Protein AF-0000000083312916 (afdb_homodimer)

Foldseek 3Di:
DWAEEEEEDELDPCLVVLLVVCLVVCVVVVHAYEYEYEDEQPPDPDDPVVRVVSVVVRQVVRVVSQVVSCVSSVVSVHHYDYDYYYDDRQVRSQVVCVVVVGQEYEYEQDPPDPPPPVDRRGDPSNVSNVVPDPHHYHYDD/DWAEEEEEDELDPCLVVLLVVCLVVCVVVVHAYEYEYEDEQDPDPDDPVVRVVSVVVRVVVRVVSQVVSCVSSVVSVHHYDYDYYYDDRQVRSQVVCVVVVGQEYEYEQDPVDPPPPVDRRGDPSNVSNVVPDPHHYHYDD

Nearest PDB structures (foldseek):
  3hgm-assembly2_D  TM=8.436E-01  e=2.132E-12  Halomonas elongata
  4wny-assembly1_A-2  TM=8.620E-01  e=9.764E-10  Burkholderia pseudomallei 1710b
  1mjh-assembly1_B  TM=8.795E-01  e=2.230E-08  Methanocaldococcus jannaschii
  3fg9-assembly3_E  TM=8.000E-01  e=1.020E-08  Lactiplantibacillus plantarum
  2gm3-assembly1_A  TM=6.899E-01  e=3.446E-07  Arabidopsis thaliana

Radius of gyration: 21.15 Å; Cα contacts (8 Å, |Δi|>4): 536; chains: 2; bounding box: 39×70×60 Å

Secondary structure (DSSP, 8-state):
--SEEEEE--SSTHHHHHHHHHHHHHHHHT-EEEEEEEE------S-HHHHHHHHHHHHHHHHHHHHHHHHHHHHTT--EEEEEEES-HHHHHHHHHHHTT-SEEEEES--------TT-SS-HHHHHHHHT--S-EEEE-/--SEEEEE--SSTHHHHHHHHHHHHHHHHT-EEEEEEEE------S-HHHHHHHHHHHHHHHHHHHHHHHHHHHHTT--EEEEEEES-HHHHHHHHHHHTT-SEEEEES----S---TT-SS-HHHHHHHHT--S-EEEE-

Sequence (282 aa):
MFKTILMAVDGSPAVERLLVYTEHMARRSDAQVVVVHAYEVPEVYDWTESYAQLEAHFEQVANEVAADAVEALEKAGIHAVADVRRGPAAPAILEAARVHQADLIIMGSRALARSNVAEALLGSVSAAVLRNTYCPTLIVPMFKTILMAVDGSPAVERLLVYTEHMARRSDAQVVVVHAYEVPEVYDWTESYAQLEAHFEQVANEVAADAVEALEKAGIHAVADVRRGPAAPAILEAARVHQADLIIMGSRALARSNVAEALLGSVSAAVLRNTYCPTLIVP

Organism: NCBI:txid1204385

Solvent-accessible surface area (backbone atoms only — not comparable to full-atom values): 14964 Å² total; per-residue (Å²): 124,44,58,26,35,31,37,54,47,82,75,49,80,64,44,61,60,50,47,56,54,48,50,56,55,26,66,77,30,73,18,38,35,37,31,33,29,49,41,74,71,80,87,70,83,76,61,68,73,58,43,55,55,48,45,51,50,53,51,50,54,47,49,49,46,30,48,54,52,30,49,56,37,41,76,71,72,35,56,54,43,69,48,76,38,83,40,61,51,39,66,42,52,53,49,48,36,60,76,64,56,32,56,29,36,38,32,49,19,46,65,85,59,76,68,73,60,87,68,64,38,52,23,72,48,45,51,51,40,46,37,70,48,72,49,30,32,35,35,36,97,124,46,59,24,34,32,38,53,46,83,74,49,79,63,45,61,58,49,47,56,55,49,49,57,56,26,66,76,32,72,18,38,34,38,30,32,29,51,41,76,72,79,86,71,83,76,60,66,75,56,43,55,56,46,46,53,50,53,50,50,53,48,50,48,47,28,47,54,54,32,49,56,38,41,75,73,72,34,56,54,43,70,48,76,38,83,40,63,51,39,66,44,53,54,48,49,36,59,75,64,57,34,56,30,36,38,33,50,19,46,64,86,59,78,66,74,59,86,67,64,38,50,21,73,47,46,49,50,39,47,39,70,47,72,51,30,31,36,35,36,98

Structure (mmCIF, N/CA/C/O backbone):
data_AF-0000000083312916-model_v1
#
loop_
_entity.id
_entity.type
_entity.pdbx_description
1 polymer 'Universal stress protein'
#
loop_
_atom_site.group_PDB
_atom_site.id
_atom_site.type_symbol
_atom_site.label_atom_id
_atom_site.label_alt_id
_atom_site.label_comp_id
_atom_site.label_asym_id
_atom_site.label_entity_id
_atom_site.label_seq_id
_atom_site.pdbx_PDB_ins_code
_atom_site.Cartn_x
_atom_site.Cartn_y
_atom_site.Cartn_z
_atom_site.occupancy
_atom_site.B_iso_or_equiv
_atom_site.auth_seq_id
_atom_site.auth_comp_id
_atom_site.auth_asym_id
_atom_site.auth_atom_id
_atom_site.pdbx_PDB_model_num
ATOM 1 N N . MET A 1 1 ? 14.743 1.332 -8.655 1 84.29 1 MET A N 1
ATOM 2 C CA . MET A 1 1 ? 14.527 1.087 -7.231 1 84.29 1 MET A CA 1
ATOM 3 C C . MET A 1 1 ? 14.034 -0.336 -6.993 1 84.29 1 MET A C 1
ATOM 5 O O . MET A 1 1 ? 14.624 -1.078 -6.205 1 84.29 1 MET A O 1
ATOM 9 N N . PHE A 1 2 ? 13.036 -0.856 -7.659 1 94.03 2 PHE A N 1
ATOM 10 C CA . PHE A 1 2 ? 12.512 -2.202 -7.458 1 94.03 2 PHE A CA 1
ATOM 11 C C . PHE A 1 2 ? 13.093 -3.168 -8.483 1 94.03 2 PHE A C 1
ATOM 13 O O . PHE A 1 2 ? 13.192 -2.84 -9.667 1 94.03 2 PHE A O 1
ATOM 20 N N . LYS A 1 3 ? 13.545 -4.271 -8.048 1 97.23 3 LYS A N 1
ATOM 21 C CA . LYS A 1 3 ? 14.096 -5.29 -8.936 1 97.23 3 LYS A CA 1
ATOM 22 C C . LYS A 1 3 ? 13.064 -6.373 -9.237 1 97.23 3 LYS A C 1
ATOM 24 O O . LYS A 1 3 ? 12.946 -6.827 -10.377 1 97.23 3 LYS A O 1
ATOM 29 N N . THR A 1 4 ? 12.368 -6.756 -8.218 1 98.65 4 THR A N 1
ATOM 30 C CA . THR A 1 4 ? 11.346 -7.787 -8.355 1 98.65 4 THR A CA 1
ATOM 31 C C . THR A 1 4 ? 10.026 -7.324 -7.746 1 98.65 4 THR A C 1
ATOM 33 O O . THR A 1 4 ? 9.939 -7.097 -6.538 1 98.65 4 THR A O 1
ATOM 36 N N . ILE A 1 5 ? 8.997 -7.222 -8.531 1 98.72 5 ILE A N 1
ATOM 37 C CA . ILE A 1 5 ? 7.659 -6.825 -8.106 1 98.72 5 ILE A CA 1
ATOM 38 C C . ILE A 1 5 ? 6.73 -8.037 -8.125 1 98.72 5 ILE A C 1
ATOM 40 O O . ILE A 1 5 ? 6.652 -8.752 -9.127 1 98.72 5 ILE A O 1
ATOM 44 N N . LEU A 1 6 ? 6.118 -8.282 -7.035 1 98.89 6 LEU A N 1
ATOM 45 C CA . LEU A 1 6 ? 5.098 -9.323 -6.982 1 98.89 6 LEU A CA 1
ATOM 46 C C . LEU A 1 6 ? 3.703 -8.727 -7.135 1 98.89 6 LEU A C 1
ATOM 48 O O . LEU A 1 6 ? 3.299 -7.871 -6.344 1 98.89 6 LEU A O 1
ATOM 52 N N . MET A 1 7 ? 3.025 -9.13 -8.11 1 98.79 7 MET A N 1
ATOM 53 C CA . MET A 1 7 ? 1.639 -8.728 -8.328 1 98.79 7 MET A CA 1
ATOM 54 C C . MET A 1 7 ? 0.682 -9.868 -7.993 1 98.79 7 MET A C 1
ATOM 56 O O . MET A 1 7 ? 0.713 -10.919 -8.636 1 98.79 7 MET A O 1
ATOM 60 N N . ALA A 1 8 ? -0.142 -9.634 -7.005 1 98.39 8 ALA A N 1
ATOM 61 C CA . ALA A 1 8 ? -1.105 -10.653 -6.595 1 98.39 8 ALA A CA 1
ATOM 62 C C . ALA A 1 8 ? -2.444 -10.457 -7.3 1 98.39 8 ALA A C 1
ATOM 64 O O . ALA A 1 8 ? -3.061 -9.394 -7.191 1 98.39 8 ALA A O 1
ATOM 65 N N . VAL A 1 9 ? -2.911 -11.547 -7.95 1 97.26 9 VAL A N 1
ATOM 66 C CA . VAL A 1 9 ? -4.145 -11.426 -8.72 1 97.26 9 VAL A CA 1
ATOM 67 C C . VAL A 1 9 ? -5.144 -12.488 -8.265 1 97.26 9 VAL A C 1
ATOM 69 O O . VAL A 1 9 ? -4.755 -13.519 -7.712 1 97.26 9 VAL A O 1
ATOM 72 N N . ASP A 1 10 ? -6.41 -12.187 -8.529 1 92.49 10 ASP A N 1
ATOM 73 C CA . ASP A 1 10 ? -7.445 -13.119 -8.091 1 92.49 10 ASP A CA 1
ATOM 74 C C . ASP A 1 10 ? -8.441 -13.399 -9.213 1 92.49 10 ASP A C 1
ATOM 76 O O . ASP A 1 10 ? -9.502 -13.981 -8.977 1 92.49 10 ASP A O 1
ATOM 80 N N . GLY A 1 11 ? -8.216 -12.887 -10.378 1 88.9 11 GLY A N 1
ATOM 81 C CA . GLY A 1 11 ? -9.09 -13.132 -11.514 1 88.9 11 GLY A CA 1
ATOM 82 C C . GLY A 1 11 ? -10.261 -12.17 -11.584 1 88.9 11 GLY A C 1
ATOM 83 O O . GLY A 1 11 ? -11.082 -12.25 -12.5 1 88.9 11 GLY A O 1
ATOM 84 N N . SER A 1 12 ? -10.417 -11.288 -10.578 1 88.38 12 SER A N 1
ATOM 85 C CA . SER A 1 12 ? -11.475 -10.283 -10.588 1 88.38 12 SER A CA 1
ATOM 86 C C . SER A 1 12 ? -11.13 -9.128 -11.522 1 88.38 12 SER A C 1
ATOM 88 O O . SER A 1 12 ? -9.999 -9.026 -12.001 1 88.38 12 SER A O 1
ATOM 90 N N . PRO A 1 13 ? -12.034 -8.328 -11.765 1 86.62 13 PRO A N 1
ATOM 91 C CA . PRO A 1 13 ? -11.781 -7.169 -12.625 1 86.62 13 PRO A CA 1
ATOM 92 C C . PRO A 1 13 ? -10.762 -6.202 -12.026 1 86.62 13 PRO A C 1
ATOM 94 O O . PRO A 1 13 ? -10.221 -5.351 -12.738 1 86.62 13 PRO A O 1
ATOM 97 N N . ALA A 1 14 ? -10.472 -6.386 -10.787 1 86.15 14 ALA A N 1
ATOM 98 C CA . ALA A 1 14 ? -9.483 -5.531 -10.136 1 86.15 14 ALA A CA 1
ATOM 99 C C . ALA A 1 14 ? -8.1 -5.728 -10.751 1 86.15 14 ALA A C 1
ATOM 101 O O . ALA A 1 14 ? -7.218 -4.88 -10.594 1 86.15 14 ALA A O 1
ATOM 102 N N . VAL A 1 15 ? -7.899 -6.808 -11.442 1 93.3 15 VAL A N 1
ATOM 103 C CA . VAL A 1 15 ? -6.613 -7.14 -12.046 1 93.3 15 VAL A CA 1
ATOM 104 C C . VAL A 1 15 ? -6.223 -6.063 -13.056 1 93.3 15 VAL A C 1
ATOM 106 O O . VAL A 1 15 ? -5.047 -5.712 -13.174 1 93.3 15 VAL A O 1
ATOM 109 N N . GLU A 1 16 ? -7.207 -5.505 -13.737 1 94.16 16 GLU A N 1
ATOM 110 C CA . GLU A 1 16 ? -6.922 -4.459 -14.714 1 94.16 16 GLU A CA 1
ATOM 111 C C . GLU A 1 16 ? -6.286 -3.241 -14.049 1 94.16 16 GLU A C 1
ATOM 113 O O . GLU A 1 16 ? -5.356 -2.644 -14.595 1 94.16 16 GLU A O 1
ATOM 118 N N . ARG A 1 17 ? -6.76 -2.885 -12.927 1 94.23 17 ARG A N 1
ATOM 119 C CA . ARG A 1 17 ? -6.197 -1.757 -12.193 1 94.23 17 ARG A CA 1
ATOM 120 C C . ARG A 1 17 ? -4.791 -2.074 -11.696 1 94.23 17 ARG A C 1
ATOM 122 O O . ARG A 1 17 ? -3.906 -1.216 -11.732 1 94.23 17 ARG A O 1
ATOM 129 N N . LEU A 1 18 ? -4.638 -3.321 -11.248 1 97.44 18 LEU A N 1
ATOM 130 C CA . LEU A 1 18 ? -3.322 -3.739 -10.779 1 97.44 18 LEU A CA 1
ATOM 131 C C . LEU A 1 18 ? -2.294 -3.659 -11.902 1 97.44 18 LEU A C 1
ATOM 133 O O . LEU A 1 18 ? -1.151 -3.255 -11.676 1 97.44 18 LEU A O 1
ATOM 137 N N . LEU A 1 19 ? -2.736 -4.011 -13.114 1 97.78 19 LEU A N 1
ATOM 138 C CA . LEU A 1 19 ? -1.843 -3.994 -14.268 1 97.78 19 LEU A CA 1
ATOM 139 C C . LEU A 1 19 ? -1.34 -2.581 -14.544 1 97.78 19 LEU A C 1
ATOM 141 O O . LEU A 1 19 ? -0.161 -2.386 -14.847 1 97.78 19 LEU A O 1
ATOM 145 N N . VAL A 1 20 ? -2.201 -1.631 -14.421 1 96.05 20 VAL A N 1
ATOM 146 C CA . VAL A 1 20 ? -1.839 -0.242 -14.684 1 96.05 20 VAL A CA 1
ATOM 147 C C . VAL A 1 20 ? -0.713 0.185 -13.745 1 96.05 20 VAL A C 1
ATOM 149 O O . VAL A 1 20 ? 0.316 0.698 -14.192 1 96.05 20 VAL A O 1
ATOM 152 N N . TYR A 1 21 ? -0.839 -0.088 -12.483 1 95.67 21 TYR A N 1
ATOM 153 C CA . TYR A 1 21 ? 0.157 0.32 -11.498 1 95.67 21 TYR A CA 1
ATOM 154 C C . TYR A 1 21 ? 1.429 -0.508 -11.633 1 95.67 21 TYR A C 1
ATOM 156 O O . TYR A 1 21 ? 2.537 0.024 -11.535 1 95.67 21 TYR A O 1
ATOM 164 N N . THR A 1 22 ? 1.257 -1.802 -11.837 1 97.76 22 THR A N 1
ATOM 165 C CA . THR A 1 22 ? 2.409 -2.686 -11.978 1 97.76 22 THR A CA 1
ATOM 166 C C . THR A 1 22 ? 3.249 -2.289 -13.189 1 97.76 22 THR A C 1
ATOM 168 O O . THR A 1 22 ? 4.476 -2.216 -13.102 1 97.76 22 THR A O 1
ATOM 171 N N . GLU A 1 23 ? 2.562 -2.009 -14.285 1 96.68 23 GLU A N 1
ATOM 172 C CA . GLU A 1 23 ? 3.272 -1.587 -15.489 1 96.68 23 GLU A CA 1
ATOM 173 C C . GLU A 1 23 ? 4.074 -0.313 -15.238 1 96.68 23 GLU A C 1
ATOM 175 O O . GLU A 1 23 ? 5.244 -0.225 -15.618 1 96.68 23 GLU A O 1
ATOM 180 N N . HIS A 1 24 ? 3.458 0.586 -14.677 1 93.69 24 HIS A N 1
ATOM 181 C CA . HIS A 1 24 ? 4.104 1.866 -14.409 1 93.69 24 HIS A CA 1
ATOM 182 C C . HIS A 1 24 ? 5.326 1.691 -13.514 1 93.69 24 HIS A C 1
ATOM 184 O O . HIS A 1 24 ? 6.401 2.215 -13.815 1 93.69 24 HIS A O 1
ATOM 190 N N . MET A 1 25 ? 5.181 0.895 -12.455 1 94.39 25 MET A N 1
ATOM 191 C CA . MET A 1 25 ? 6.262 0.697 -11.493 1 94.39 25 MET A CA 1
ATOM 192 C C . MET A 1 25 ? 7.4 -0.107 -12.111 1 94.39 25 MET A C 1
ATOM 194 O O . MET A 1 25 ? 8.573 0.202 -11.896 1 94.39 25 MET A O 1
ATOM 198 N N . ALA A 1 26 ? 7.032 -1.066 -12.856 1 95.72 26 ALA A N 1
ATOM 199 C CA . ALA A 1 26 ? 8.025 -1.962 -13.441 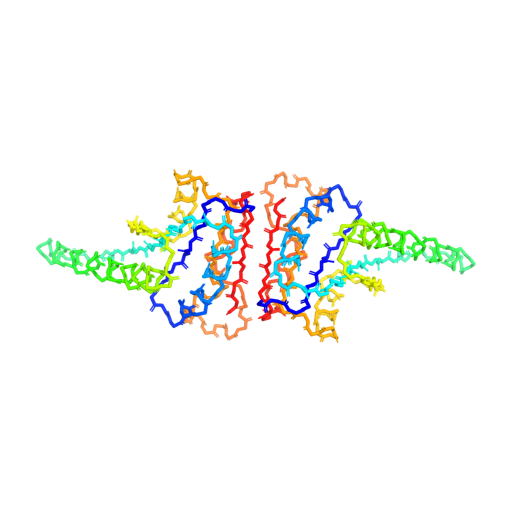1 95.72 26 ALA A CA 1
ATOM 200 C C . ALA A 1 26 ? 8.841 -1.249 -14.516 1 95.72 26 ALA A C 1
ATOM 202 O O . ALA A 1 26 ? 10.06 -1.42 -14.594 1 95.72 26 ALA A O 1
ATOM 203 N N . ARG A 1 27 ? 8.218 -0.503 -15.359 1 91.65 27 ARG A N 1
ATOM 204 C CA . ARG A 1 27 ? 8.891 0.204 -16.444 1 91.65 27 ARG A CA 1
ATOM 205 C C . ARG A 1 27 ? 9.937 1.172 -15.901 1 91.65 27 ARG A C 1
ATOM 207 O O . ARG A 1 27 ? 11.038 1.274 -16.446 1 91.65 27 ARG A O 1
ATOM 214 N N . ARG A 1 28 ? 9.645 1.776 -14.874 1 86.37 28 ARG A N 1
ATOM 215 C CA . ARG A 1 28 ? 10.49 2.836 -14.335 1 86.37 28 ARG A CA 1
ATOM 216 C C . ARG A 1 28 ? 11.696 2.258 -13.603 1 86.37 28 ARG A C 1
ATOM 218 O O . ARG A 1 28 ? 12.711 2.936 -13.435 1 86.37 28 ARG A O 1
ATOM 225 N N . SER A 1 29 ? 11.58 1.005 -13.205 1 88.43 29 SER A N 1
ATOM 226 C CA . SER A 1 29 ? 12.658 0.397 -12.432 1 88.43 29 SER A CA 1
ATOM 227 C C . SER A 1 29 ? 13.346 -0.712 -13.221 1 88.43 29 SER A C 1
ATOM 229 O O . SER A 1 29 ? 14.252 -1.374 -12.71 1 88.43 29 SER A O 1
ATOM 231 N N . ASP A 1 30 ? 12.799 -0.988 -14.496 1 91.9 30 ASP A N 1
ATOM 232 C CA . ASP A 1 30 ? 13.247 -2.154 -15.25 1 91.9 30 ASP A CA 1
ATOM 233 C C . ASP A 1 30 ? 13.144 -3.425 -14.409 1 91.9 30 ASP A C 1
ATOM 235 O O . ASP A 1 30 ? 14.093 -4.208 -14.338 1 91.9 30 ASP A O 1
ATOM 239 N N . ALA A 1 31 ? 12.086 -3.515 -13.705 1 96.16 31 ALA A N 1
ATOM 240 C CA . ALA A 1 31 ? 11.875 -4.609 -12.76 1 96.16 31 ALA A CA 1
ATOM 241 C C . ALA A 1 31 ? 11.246 -5.816 -13.45 1 96.16 31 ALA A C 1
ATOM 243 O O . ALA A 1 31 ? 10.501 -5.665 -14.421 1 96.16 31 ALA A O 1
ATOM 244 N N . GLN A 1 32 ? 11.556 -6.946 -12.99 1 98.02 32 GLN A N 1
ATOM 245 C CA . GLN A 1 32 ? 10.78 -8.127 -13.351 1 98.02 32 GLN A CA 1
ATOM 246 C C . GLN A 1 32 ? 9.52 -8.24 -12.497 1 98.02 32 GLN A C 1
ATOM 248 O O . GLN A 1 32 ? 9.509 -7.818 -11.339 1 98.02 32 GLN A O 1
ATOM 253 N N . VAL A 1 33 ? 8.53 -8.84 -13.055 1 98.8 33 VAL A N 1
ATOM 254 C CA . VAL A 1 33 ? 7.268 -8.981 -12.336 1 98.8 33 VAL A CA 1
ATOM 255 C C . VAL A 1 33 ? 6.934 -10.461 -12.162 1 98.8 33 VAL A C 1
ATOM 257 O O . VAL A 1 33 ? 7.054 -11.246 -13.106 1 98.8 33 VAL A O 1
ATOM 260 N N . VAL A 1 34 ? 6.623 -10.825 -10.979 1 98.93 34 VAL A N 1
ATOM 261 C CA . VAL A 1 34 ? 6.063 -12.141 -10.688 1 98.93 34 VAL A CA 1
ATOM 262 C C . VAL A 1 34 ? 4.565 -12.017 -10.42 1 98.93 34 VAL A C 1
ATOM 264 O O . VAL A 1 34 ? 4.151 -11.352 -9.467 1 98.93 34 VAL A O 1
ATOM 267 N N . VAL A 1 35 ? 3.794 -12.635 -11.235 1 98.87 35 VAL A N 1
ATOM 268 C CA . VAL A 1 35 ? 2.349 -12.678 -11.037 1 98.87 35 VAL A CA 1
ATOM 269 C C . VAL A 1 35 ? 1.98 -13.897 -10.194 1 98.87 35 VAL A C 1
ATOM 271 O O . VAL A 1 35 ? 2.185 -15.037 -10.617 1 98.87 35 VAL A O 1
ATOM 274 N N . VAL A 1 36 ? 1.39 -13.632 -9.059 1 98.78 36 VAL A N 1
ATOM 275 C CA . VAL A 1 36 ? 1.054 -14.751 -8.185 1 98.78 36 VAL A CA 1
ATOM 276 C C . VAL A 1 36 ? -0.463 -14.89 -8.082 1 98.78 36 VAL A C 1
ATOM 278 O O . VAL A 1 36 ? -1.178 -13.89 -7.975 1 98.78 36 VAL A O 1
ATOM 281 N N . HIS A 1 37 ? -0.931 -16.075 -8.168 1 98.22 37 HIS A N 1
ATOM 282 C CA . HIS A 1 37 ? -2.332 -16.436 -7.986 1 98.22 37 HIS A CA 1
ATOM 283 C C . HIS A 1 37 ? -2.473 -17.687 -7.126 1 98.22 37 HIS A C 1
ATOM 285 O O . HIS A 1 37 ? -1.823 -18.702 -7.389 1 98.22 37 HIS A O 1
ATOM 291 N N . ALA A 1 38 ? -3.305 -17.586 -6.128 1 97.47 38 ALA A N 1
ATOM 292 C CA . ALA A 1 38 ? -3.595 -18.712 -5.243 1 97.47 38 ALA A CA 1
ATOM 293 C C . ALA A 1 38 ? -4.983 -19.282 -5.518 1 97.47 38 ALA A C 1
ATOM 295 O O . ALA A 1 38 ? -5.909 -18.542 -5.86 1 97.47 38 ALA A O 1
ATOM 296 N N . TYR A 1 39 ? -5.117 -20.561 -5.361 1 95.13 39 TYR A N 1
ATOM 297 C CA . TYR A 1 39 ? -6.418 -21.199 -5.533 1 95.13 39 TYR A CA 1
ATOM 298 C C . TYR A 1 39 ? -6.595 -22.35 -4.549 1 95.13 39 TYR A C 1
ATOM 300 O O . TYR A 1 39 ? -5.613 -22.914 -4.061 1 95.13 39 TYR A O 1
ATOM 308 N N . GLU A 1 40 ? -7.793 -22.613 -4.258 1 92.72 40 GLU A N 1
ATOM 309 C CA . GLU A 1 40 ? -8.162 -23.756 -3.429 1 92.72 40 GLU A CA 1
ATOM 310 C C . GLU A 1 40 ? -9.181 -24.645 -4.137 1 92.72 40 GLU A C 1
ATOM 312 O O . GLU A 1 40 ? -10.032 -24.152 -4.88 1 92.72 40 GLU A O 1
ATOM 317 N N . VAL A 1 41 ? -9.094 -25.936 -3.903 1 90.44 41 VAL A N 1
ATOM 318 C CA . VAL A 1 41 ? -10.056 -26.905 -4.417 1 90.44 41 VAL A CA 1
ATOM 319 C C . VAL A 1 41 ? -11.051 -27.276 -3.32 1 90.44 41 VAL A C 1
ATOM 321 O O . VAL A 1 41 ? -10.657 -27.715 -2.237 1 90.44 41 VAL A O 1
ATOM 324 N N . PRO A 1 42 ? -12.32 -26.969 -3.556 1 84.64 42 PRO A N 1
ATOM 325 C CA . PRO A 1 42 ? -13.298 -27.365 -2.54 1 84.64 42 PRO A CA 1
ATOM 326 C C . PRO A 1 42 ? -13.229 -28.853 -2.202 1 84.64 42 PRO A C 1
ATOM 328 O O . PRO A 1 42 ? -12.962 -29.677 -3.08 1 84.64 42 PRO A O 1
ATOM 331 N N . GLU A 1 43 ? -13.179 -29.155 -0.856 1 75.81 43 GLU A N 1
ATOM 332 C CA . GLU A 1 43 ? -13.222 -30.551 -0.43 1 75.81 43 GLU A CA 1
ATOM 333 C C . GLU A 1 43 ? -14.549 -31.203 -0.811 1 75.81 43 GLU A C 1
ATOM 335 O O . GLU A 1 43 ? -15.617 -30.703 -0.453 1 75.81 43 GLU A O 1
ATOM 340 N N . VAL A 1 44 ? -14.59 -31.848 -1.943 1 68.57 44 VAL A N 1
ATOM 341 C CA . VAL A 1 44 ? -15.813 -32.579 -2.26 1 68.57 44 VAL A CA 1
ATOM 342 C C . VAL A 1 44 ? -15.748 -33.98 -1.658 1 68.57 44 VAL A C 1
ATOM 344 O O . VAL A 1 44 ? -14.718 -34.654 -1.746 1 68.57 44 VAL A O 1
ATOM 347 N N . TYR A 1 45 ? -16.615 -34.271 -0.609 1 61.25 45 TYR A N 1
ATOM 348 C CA . TYR A 1 45 ? -16.689 -35.578 0.033 1 61.25 45 TYR A CA 1
ATOM 349 C C . TYR A 1 45 ? -16.578 -36.698 -0.995 1 61.25 45 TYR A C 1
ATOM 351 O O . TYR A 1 45 ? -16.011 -37.756 -0.71 1 61.25 45 TYR A O 1
ATOM 359 N N . ASP A 1 46 ? -17.511 -36.718 -1.884 1 60.09 46 ASP A N 1
ATOM 360 C CA . ASP A 1 46 ? -17.753 -38.068 -2.383 1 60.09 46 ASP A CA 1
ATOM 361 C C . ASP A 1 46 ? -16.585 -38.555 -3.237 1 60.09 46 ASP A C 1
ATOM 363 O O . ASP A 1 46 ? -16.027 -39.625 -2.983 1 60.09 46 ASP A O 1
ATOM 367 N N . TRP A 1 47 ? -16.786 -38.729 -4.589 1 59.64 47 TRP A N 1
ATOM 368 C CA . TRP A 1 47 ? -16.166 -39.694 -5.491 1 59.64 47 TRP A CA 1
ATOM 369 C C . TRP A 1 47 ? -14.832 -39.173 -6.014 1 59.64 47 TRP A C 1
ATOM 371 O O . TRP A 1 47 ? -14.716 -37.999 -6.374 1 59.64 47 TRP A O 1
ATOM 381 N N . THR A 1 48 ? -13.697 -39.866 -5.711 1 62.32 48 THR A N 1
ATOM 382 C CA . THR A 1 48 ? -12.273 -39.725 -5.994 1 62.32 48 THR A CA 1
ATOM 383 C C . THR A 1 48 ? -12.053 -39.173 -7.399 1 62.32 48 THR A C 1
ATOM 385 O O . THR A 1 48 ? -11.273 -38.238 -7.59 1 62.32 48 THR A O 1
ATOM 388 N N . GLU A 1 49 ? -12.684 -39.987 -8.377 1 61.68 49 GLU A N 1
ATOM 389 C CA . GLU A 1 49 ? -12.457 -39.638 -9.777 1 61.68 49 GLU A CA 1
ATOM 390 C C . GLU A 1 49 ? -12.928 -38.217 -10.074 1 61.68 49 GLU A C 1
ATOM 392 O O . GLU A 1 49 ? -12.283 -37.49 -10.833 1 61.68 49 GLU A O 1
ATOM 397 N N . SER A 1 50 ? -13.955 -37.857 -9.203 1 77.52 50 SER A N 1
ATOM 398 C CA . SER A 1 50 ? -14.572 -36.548 -9.389 1 77.52 50 SER A CA 1
ATOM 399 C C . SER A 1 50 ? -13.705 -35.439 -8.802 1 77.52 50 SER A C 1
ATOM 401 O O . SER A 1 50 ? -13.582 -34.363 -9.391 1 77.52 50 SER A O 1
ATOM 403 N N . TYR A 1 51 ? -12.769 -36.014 -8.01 1 80.48 51 TYR A N 1
ATOM 404 C CA . TYR A 1 51 ? -11.93 -35.012 -7.36 1 80.48 51 TYR A CA 1
ATOM 405 C C . TYR A 1 51 ? -10.749 -34.633 -8.246 1 80.48 51 TYR A C 1
ATOM 407 O O . TYR A 1 51 ? -10.39 -33.457 -8.341 1 80.48 51 TYR A O 1
ATOM 415 N N . ALA A 1 52 ? -10.17 -35.599 -8.856 1 83.68 52 ALA A N 1
ATOM 416 C CA . ALA A 1 52 ? -9.035 -35.348 -9.741 1 83.68 52 ALA A CA 1
ATOM 417 C C . ALA A 1 52 ? -9.428 -34.418 -10.886 1 83.68 52 ALA A C 1
ATOM 419 O O . ALA A 1 52 ? -8.659 -33.532 -11.266 1 83.68 52 ALA A O 1
ATOM 420 N N . GLN A 1 53 ? -10.564 -34.716 -11.456 1 86.32 53 GLN A N 1
ATOM 421 C CA . GLN A 1 53 ? -11.055 -33.875 -12.542 1 86.32 53 GLN A CA 1
ATOM 422 C C . GLN A 1 53 ? -11.337 -32.456 -12.055 1 86.32 53 GLN A C 1
ATOM 424 O O . GLN A 1 53 ? -11.033 -31.484 -12.749 1 86.32 53 GLN A O 1
ATOM 429 N N . LEU A 1 54 ? -11.822 -32.381 -10.906 1 86.82 54 LEU A N 1
ATOM 430 C CA . LEU A 1 54 ? -12.118 -31.078 -10.32 1 86.82 54 LEU A CA 1
ATOM 431 C C . LEU A 1 54 ? -10.834 -30.304 -10.041 1 86.82 54 LEU A C 1
ATOM 433 O O . LEU A 1 54 ? -10.741 -29.115 -10.353 1 86.82 54 LEU A O 1
ATOM 437 N N . GLU A 1 55 ? -9.962 -31 -9.496 1 89.27 55 GLU A N 1
ATOM 438 C CA . GLU A 1 55 ? -8.677 -30.378 -9.192 1 89.27 55 GLU A CA 1
ATOM 439 C C . GLU A 1 55 ? -8 -29.862 -10.459 1 89.27 55 GLU A C 1
ATOM 441 O O . GLU A 1 55 ? -7.469 -28.75 -10.476 1 89.27 55 GLU A O 1
ATOM 446 N N . ALA A 1 56 ? -8.012 -30.672 -11.456 1 92.23 56 ALA A N 1
ATOM 447 C CA . ALA A 1 56 ? -7.422 -30.281 -12.734 1 92.23 56 ALA A CA 1
ATOM 448 C C . ALA A 1 56 ? -8.111 -29.043 -13.3 1 92.23 56 ALA A C 1
ATOM 450 O O . ALA A 1 56 ? -7.456 -28.164 -13.866 1 92.23 56 ALA A O 1
ATOM 451 N N . HIS A 1 57 ? -9.398 -29.019 -13.147 1 92.65 57 HIS A N 1
ATOM 452 C CA . HIS A 1 57 ? -10.164 -27.877 -13.636 1 92.65 57 HIS A CA 1
ATOM 453 C C . HIS A 1 57 ? -9.782 -26.6 -12.894 1 92.65 57 HIS A C 1
ATOM 455 O O . HIS A 1 57 ? -9.516 -25.571 -13.518 1 92.65 57 HIS A O 1
ATOM 461 N N . PHE A 1 58 ? -9.671 -26.662 -11.637 1 93.29 58 PHE A N 1
ATOM 462 C CA . PHE A 1 58 ? -9.344 -25.482 -10.845 1 93.29 58 PHE A CA 1
ATOM 463 C C . PHE A 1 58 ? -7.915 -25.027 -11.117 1 93.29 58 PHE A C 1
ATOM 465 O O . PHE A 1 58 ? -7.641 -23.827 -11.176 1 93.29 58 PHE A O 1
ATOM 472 N N . GLU A 1 59 ? -7.056 -25.949 -11.249 1 95.15 59 GLU A N 1
ATOM 473 C CA . GLU A 1 59 ? -5.674 -25.615 -11.582 1 95.15 59 GLU A CA 1
ATOM 474 C C . GLU A 1 59 ? -5.585 -24.928 -12.942 1 95.15 59 GLU A C 1
ATOM 476 O O . GLU A 1 59 ? -4.835 -23.964 -13.108 1 95.15 59 GLU A O 1
ATOM 481 N N . GLN A 1 60 ? -6.333 -25.465 -13.88 1 96.63 60 GLN A N 1
ATOM 482 C CA . GLN A 1 60 ? -6.342 -24.877 -15.215 1 96.63 60 GLN A CA 1
ATOM 483 C C . GLN A 1 60 ? -6.85 -23.439 -15.18 1 96.63 60 GLN A C 1
ATOM 485 O O . GLN A 1 60 ? -6.257 -22.551 -15.796 1 96.63 60 GLN A O 1
ATOM 490 N N . VAL A 1 61 ? -7.888 -23.227 -14.514 1 96.06 61 VAL A N 1
ATOM 491 C CA . VAL A 1 61 ? -8.468 -21.893 -14.4 1 96.06 61 VAL A CA 1
ATOM 492 C C . VAL A 1 61 ? -7.472 -20.952 -13.725 1 96.06 61 VAL A C 1
ATOM 494 O O . VAL A 1 61 ? -7.285 -19.816 -14.167 1 96.06 61 VAL A O 1
ATOM 497 N N . ALA A 1 62 ? -6.841 -21.453 -12.717 1 96.87 62 ALA A N 1
ATOM 498 C CA . ALA A 1 62 ? -5.859 -20.65 -11.992 1 96.87 62 ALA A CA 1
ATOM 499 C C . ALA A 1 62 ? -4.696 -20.255 -12.898 1 96.87 62 ALA A C 1
ATOM 501 O O . ALA A 1 62 ? -4.25 -19.105 -12.88 1 96.87 62 ALA A O 1
ATOM 502 N N . ASN A 1 63 ? -4.222 -21.191 -13.659 1 97.99 63 ASN A N 1
ATOM 503 C CA . ASN A 1 63 ? -3.136 -20.928 -14.598 1 97.99 63 ASN A CA 1
ATOM 504 C C . ASN A 1 63 ? -3.54 -19.898 -15.649 1 97.99 63 ASN A C 1
ATOM 506 O O . ASN A 1 63 ? -2.735 -19.047 -16.032 1 97.99 63 ASN A O 1
ATOM 510 N N . GLU A 1 64 ? -4.738 -19.955 -16.067 1 97.86 64 GLU A N 1
ATOM 511 C CA . GLU A 1 64 ? -5.225 -19.015 -17.072 1 97.86 64 GLU A CA 1
ATOM 512 C C . GLU A 1 64 ? -5.27 -17.592 -16.522 1 97.86 64 GLU A C 1
ATOM 514 O O . GLU A 1 64 ? -4.912 -16.64 -17.219 1 97.86 64 GLU A O 1
ATOM 519 N N . VAL A 1 65 ? -5.727 -17.433 -15.338 1 96.94 65 VAL A N 1
ATOM 520 C CA . VAL A 1 65 ? -5.792 -16.125 -14.694 1 96.94 65 VAL A CA 1
ATOM 521 C C . VAL A 1 65 ? -4.401 -15.498 -14.654 1 96.94 65 VAL A C 1
ATOM 523 O O . VAL A 1 65 ? -4.222 -14.343 -15.047 1 96.94 65 VAL A O 1
ATOM 526 N N . ALA A 1 66 ? -3.42 -16.229 -14.211 1 98.31 66 ALA A N 1
ATOM 527 C CA . ALA A 1 66 ? -2.049 -15.736 -14.111 1 98.31 66 ALA A CA 1
ATOM 528 C C . ALA A 1 66 ? -1.455 -15.482 -15.494 1 98.31 66 ALA A C 1
ATOM 530 O O . ALA A 1 66 ? -0.762 -14.484 -15.705 1 98.31 66 ALA A O 1
ATOM 531 N N . ALA A 1 67 ? -1.743 -16.365 -16.423 1 98.32 67 ALA A N 1
ATOM 532 C CA . ALA A 1 67 ? -1.2 -16.253 -17.774 1 98.32 67 ALA A CA 1
ATOM 533 C C . ALA A 1 67 ? -1.712 -14.994 -18.468 1 98.32 67 ALA A C 1
ATOM 535 O O . ALA A 1 67 ? -0.967 -14.33 -19.193 1 98.32 67 ALA A O 1
ATOM 536 N N . ASP A 1 68 ? -2.971 -14.719 -18.311 1 98.08 68 ASP A N 1
ATOM 537 C CA . ASP A 1 68 ? -3.552 -13.517 -18.902 1 98.08 68 ASP A CA 1
ATOM 538 C C . ASP A 1 68 ? -2.831 -12.262 -18.417 1 98.08 68 ASP A C 1
ATOM 540 O O . ASP A 1 68 ? -2.544 -11.36 -19.206 1 98.08 68 ASP A O 1
ATOM 544 N N . ALA A 1 69 ? -2.531 -12.228 -17.172 1 98.35 69 ALA A N 1
ATOM 545 C CA . ALA A 1 69 ? -1.833 -11.079 -16.6 1 98.35 69 ALA A CA 1
ATOM 546 C C . ALA A 1 69 ? -0.397 -11.001 -17.11 1 98.35 69 ALA A C 1
ATOM 548 O O . ALA A 1 69 ? 0.093 -9.918 -17.439 1 98.35 69 ALA A O 1
ATOM 549 N N . VAL A 1 70 ? 0.279 -12.118 -17.183 1 98.7 70 VAL A N 1
ATOM 550 C CA . VAL A 1 70 ? 1.644 -12.173 -17.696 1 98.7 70 VAL A CA 1
ATOM 551 C C . VAL A 1 70 ? 1.676 -11.668 -19.137 1 98.7 70 VAL A C 1
ATOM 553 O O . VAL A 1 70 ? 2.535 -10.861 -19.499 1 98.7 70 VAL A O 1
ATOM 556 N N . GLU A 1 71 ? 0.74 -12.127 -19.864 1 98.62 71 GLU A N 1
ATOM 557 C CA . GLU A 1 71 ? 0.68 -11.724 -21.266 1 98.62 71 GLU A CA 1
ATOM 558 C C . GLU A 1 71 ? 0.495 -10.215 -21.4 1 98.62 71 GLU A C 1
ATOM 560 O O . GLU A 1 71 ? 1.127 -9.579 -22.246 1 98.62 71 GLU A O 1
ATOM 565 N N . ALA A 1 72 ? -0.397 -9.67 -20.653 1 98.16 72 ALA A N 1
ATOM 566 C CA . ALA A 1 72 ? -0.631 -8.228 -20.678 1 98.16 72 ALA A CA 1
ATOM 567 C C . ALA A 1 72 ? 0.648 -7.459 -20.357 1 98.16 72 ALA A C 1
ATOM 569 O O . ALA A 1 72 ? 0.967 -6.469 -21.018 1 98.16 72 ALA A O 1
ATOM 570 N N . LEU A 1 73 ? 1.399 -7.928 -19.385 1 98.47 73 LEU A N 1
ATOM 571 C CA . LEU A 1 73 ? 2.643 -7.279 -18.985 1 98.47 73 LEU A CA 1
ATOM 572 C C . LEU A 1 73 ? 3.703 -7.419 -20.072 1 98.47 73 LEU A C 1
ATOM 574 O O . LEU A 1 73 ? 4.417 -6.461 -20.375 1 98.47 73 LEU A O 1
ATOM 578 N N . GLU A 1 74 ? 3.756 -8.574 -20.657 1 98.18 74 GLU A N 1
ATOM 579 C CA . GLU A 1 74 ? 4.733 -8.81 -21.715 1 98.18 74 GLU A CA 1
ATOM 580 C C . GLU A 1 74 ? 4.437 -7.952 -22.942 1 98.18 74 GLU A C 1
ATOM 582 O O . GLU A 1 74 ? 5.356 -7.446 -23.589 1 98.18 74 GLU A O 1
ATOM 587 N N . LYS A 1 75 ? 3.187 -7.821 -23.222 1 97.79 75 LYS A N 1
ATOM 588 C CA . LYS A 1 75 ? 2.79 -6.957 -24.33 1 97.79 75 LYS A CA 1
ATOM 589 C C . LYS A 1 75 ? 3.221 -5.514 -24.083 1 97.79 75 LYS A C 1
ATOM 591 O O . LYS A 1 75 ? 3.474 -4.766 -25.03 1 97.79 75 LYS A O 1
ATOM 596 N N . ALA A 1 76 ? 3.329 -5.207 -22.861 1 96.4 76 ALA A N 1
ATOM 597 C CA . ALA A 1 76 ? 3.751 -3.859 -22.489 1 96.4 76 ALA A CA 1
ATOM 598 C C . ALA A 1 76 ? 5.271 -3.769 -22.392 1 96.4 76 ALA A C 1
ATOM 600 O O . ALA A 1 76 ? 5.813 -2.741 -21.976 1 96.4 76 ALA A O 1
ATOM 601 N N . GLY A 1 77 ? 5.943 -4.869 -22.645 1 96.63 77 GLY A N 1
ATOM 602 C CA . GLY A 1 77 ? 7.397 -4.871 -22.668 1 96.63 77 GLY A CA 1
ATOM 603 C C . GLY A 1 77 ? 8.014 -5.189 -21.319 1 96.63 77 GLY A C 1
ATOM 604 O O . GLY A 1 77 ? 9.187 -4.893 -21.082 1 96.63 77 GLY A O 1
ATOM 605 N N . ILE A 1 78 ? 7.26 -5.745 -20.423 1 97.66 78 ILE A N 1
ATOM 606 C CA . ILE A 1 78 ? 7.734 -6.051 -19.078 1 97.66 78 ILE A CA 1
ATOM 607 C C . ILE A 1 78 ? 7.977 -7.553 -18.946 1 97.66 78 ILE A C 1
ATOM 609 O O . ILE A 1 78 ? 7.118 -8.362 -19.305 1 97.66 78 ILE A O 1
ATOM 613 N N . HIS A 1 79 ? 9.103 -7.893 -18.444 1 98.09 79 HIS A N 1
ATOM 614 C CA . HIS A 1 79 ? 9.361 -9.299 -18.151 1 98.09 79 HIS A CA 1
ATOM 615 C C . HIS A 1 79 ? 8.501 -9.786 -16.99 1 98.09 79 HIS A C 1
ATOM 617 O O . HIS A 1 79 ? 8.542 -9.214 -15.898 1 98.09 79 HIS A O 1
ATOM 623 N N . ALA A 1 80 ? 7.758 -10.837 -17.248 1 98.77 80 ALA A N 1
ATOM 624 C CA . ALA A 1 80 ? 6.844 -11.333 -16.222 1 98.77 80 ALA A CA 1
ATOM 625 C C . ALA A 1 80 ? 6.789 -12.858 -16.229 1 98.77 80 ALA A C 1
ATOM 627 O O . ALA A 1 80 ? 6.904 -13.485 -17.285 1 98.77 80 ALA A O 1
ATOM 628 N N . VAL A 1 81 ? 6.604 -13.427 -15.052 1 98.75 81 VAL A N 1
ATOM 629 C CA . VAL A 1 81 ? 6.422 -14.867 -14.902 1 98.75 81 VAL A CA 1
ATOM 630 C C . VAL A 1 81 ? 5.243 -15.145 -13.972 1 98.75 81 VAL A C 1
ATOM 632 O O . VAL A 1 81 ? 4.875 -14.298 -13.155 1 98.75 81 VAL A O 1
ATOM 635 N N . ALA A 1 82 ? 4.694 -16.297 -14.118 1 98.75 82 ALA A N 1
ATOM 636 C CA . ALA A 1 82 ? 3.567 -16.705 -13.283 1 98.75 82 ALA A CA 1
ATOM 637 C C . ALA A 1 82 ? 4.023 -17.632 -12.16 1 98.75 82 ALA A C 1
ATOM 639 O O . ALA A 1 82 ? 4.913 -18.463 -12.356 1 98.75 82 ALA A O 1
ATOM 640 N N . ASP A 1 83 ? 3.447 -17.477 -11.016 1 98.8 83 ASP A N 1
ATOM 641 C CA . ASP A 1 83 ? 3.595 -18.379 -9.877 1 98.8 83 ASP A CA 1
ATOM 642 C C . ASP A 1 83 ? 2.234 -18.755 -9.296 1 98.8 83 ASP A C 1
ATOM 644 O O . ASP A 1 83 ? 1.717 -18.064 -8.415 1 98.8 83 ASP A O 1
ATOM 648 N N . VAL A 1 84 ? 1.676 -19.857 -9.739 1 98.59 84 VAL A N 1
ATOM 649 C CA . VAL A 1 84 ? 0.363 -20.32 -9.303 1 98.59 84 VAL A CA 1
ATOM 650 C C . VAL A 1 84 ? 0.519 -21.298 -8.14 1 98.59 84 VAL A C 1
ATOM 652 O O . VAL A 1 84 ? 1.28 -22.263 -8.232 1 98.59 84 VAL A O 1
ATOM 655 N N . ARG A 1 85 ? -0.258 -21.039 -7.104 1 97.79 85 ARG A N 1
ATOM 656 C CA . ARG A 1 85 ? -0.052 -21.816 -5.886 1 97.79 85 ARG A CA 1
ATOM 657 C C . ARG A 1 85 ? -1.378 -22.33 -5.334 1 97.79 85 ARG A C 1
ATOM 659 O O . ARG A 1 85 ? -2.366 -21.594 -5.291 1 97.79 85 ARG A O 1
ATOM 666 N N . ARG A 1 86 ? -1.318 -23.559 -4.914 1 96.04 86 ARG A N 1
ATOM 667 C CA . ARG A 1 86 ? -2.479 -24.128 -4.239 1 96.04 86 ARG A CA 1
ATOM 668 C C . ARG A 1 86 ? -2.461 -23.801 -2.749 1 96.04 86 ARG A C 1
ATOM 670 O O . ARG A 1 86 ? -1.447 -23.998 -2.077 1 96.04 86 ARG A O 1
ATOM 677 N N . GLY A 1 87 ? -3.543 -23.305 -2.289 1 95.96 87 GLY A N 1
ATOM 678 C CA . GLY A 1 87 ? -3.651 -22.974 -0.877 1 95.96 87 GLY A CA 1
ATOM 679 C C . GLY A 1 87 ? -4.254 -21.604 -0.629 1 95.96 87 GLY A C 1
ATOM 680 O O . GLY A 1 87 ? -4.679 -20.928 -1.569 1 95.96 87 GLY A O 1
ATOM 681 N N . PRO A 1 88 ? -4.327 -21.264 0.666 1 96.12 88 PRO A N 1
ATOM 682 C CA . PRO A 1 88 ? -4.898 -19.96 1.012 1 96.12 88 PRO A CA 1
ATOM 683 C C . PRO A 1 88 ? -4.088 -18.794 0.45 1 96.12 88 PRO A C 1
ATOM 685 O O . PRO A 1 88 ? -2.861 -18.88 0.353 1 96.12 88 PRO A O 1
ATOM 688 N N . ALA A 1 89 ? -4.697 -17.781 0.173 1 96.46 89 ALA A N 1
ATOM 689 C CA . ALA A 1 89 ? -4.151 -16.666 -0.597 1 96.46 89 ALA A CA 1
ATOM 690 C C . ALA A 1 89 ? -3.005 -15.992 0.151 1 96.46 89 ALA A C 1
ATOM 692 O O . ALA A 1 89 ? -1.905 -15.846 -0.387 1 96.46 89 ALA A O 1
ATOM 693 N N . ALA A 1 90 ? -3.212 -15.613 1.412 1 97.02 90 ALA A N 1
ATOM 694 C CA . ALA A 1 90 ? -2.223 -14.806 2.121 1 97.02 90 ALA A CA 1
ATOM 695 C C . ALA A 1 90 ? -0.92 -15.577 2.31 1 97.02 90 ALA A C 1
ATOM 697 O O . ALA A 1 90 ? 0.152 -15.101 1.928 1 97.02 90 ALA A O 1
ATOM 698 N N . PRO A 1 91 ? -0.977 -16.873 2.787 1 98.15 91 PRO A N 1
ATOM 699 C CA . PRO A 1 91 ? 0.256 -17.657 2.877 1 98.15 91 PRO A CA 1
ATOM 700 C C . PRO A 1 91 ? 0.944 -17.833 1.525 1 98.15 91 PRO A C 1
ATOM 702 O O . PRO A 1 91 ? 2.173 -17.777 1.441 1 98.15 91 PRO A O 1
ATOM 705 N N . ALA A 1 92 ? 0.18 -17.989 0.504 1 98.36 92 ALA A N 1
ATOM 706 C CA . ALA A 1 92 ? 0.732 -18.172 -0.836 1 98.36 92 ALA A CA 1
ATOM 707 C C . ALA A 1 92 ? 1.466 -16.918 -1.303 1 98.36 92 ALA A C 1
ATOM 709 O O . ALA A 1 92 ? 2.567 -17.004 -1.852 1 98.36 92 ALA A O 1
ATOM 710 N N . ILE A 1 93 ? 0.876 -15.779 -1.103 1 98.43 93 ILE A N 1
ATOM 711 C CA . ILE A 1 93 ? 1.466 -14.507 -1.504 1 98.43 93 ILE A CA 1
ATOM 712 C C . ILE A 1 93 ? 2.762 -14.272 -0.731 1 98.43 93 ILE A C 1
ATOM 714 O O . ILE A 1 93 ? 3.781 -13.895 -1.315 1 98.43 93 ILE A O 1
ATOM 718 N N . LEU A 1 94 ? 2.733 -14.511 0.546 1 98.45 94 LEU A N 1
ATOM 719 C CA . LEU A 1 94 ? 3.898 -14.301 1.399 1 98.45 94 LEU A CA 1
ATOM 720 C C . LEU A 1 94 ? 5.03 -15.248 1.015 1 98.45 94 LEU A C 1
ATOM 722 O O . LEU A 1 94 ? 6.194 -14.844 0.967 1 98.45 94 LEU A O 1
ATOM 726 N N . GLU A 1 95 ? 4.681 -16.487 0.744 1 98.72 95 GLU A N 1
ATOM 727 C CA . GLU A 1 95 ? 5.686 -17.453 0.314 1 98.72 95 GLU A CA 1
ATOM 728 C C . GLU A 1 95 ? 6.292 -17.058 -1.03 1 98.72 95 GLU A C 1
ATOM 730 O O . GLU A 1 95 ? 7.507 -17.148 -1.22 1 98.72 95 GLU A O 1
ATOM 735 N N . ALA A 1 96 ? 5.459 -16.648 -1.939 1 98.75 96 ALA A N 1
ATOM 736 C CA . ALA A 1 96 ? 5.954 -16.195 -3.236 1 98.75 96 ALA A CA 1
ATOM 737 C C . ALA A 1 96 ? 6.897 -15.006 -3.078 1 98.75 96 ALA A C 1
ATOM 739 O O . ALA A 1 96 ? 7.941 -14.942 -3.732 1 98.75 96 ALA A O 1
ATOM 740 N N . ALA A 1 97 ? 6.51 -14.048 -2.229 1 98.62 97 ALA A N 1
ATOM 741 C CA . ALA A 1 97 ? 7.349 -12.877 -1.989 1 98.62 97 ALA A CA 1
ATOM 742 C C . ALA A 1 97 ? 8.727 -13.285 -1.475 1 98.62 97 ALA A C 1
ATOM 7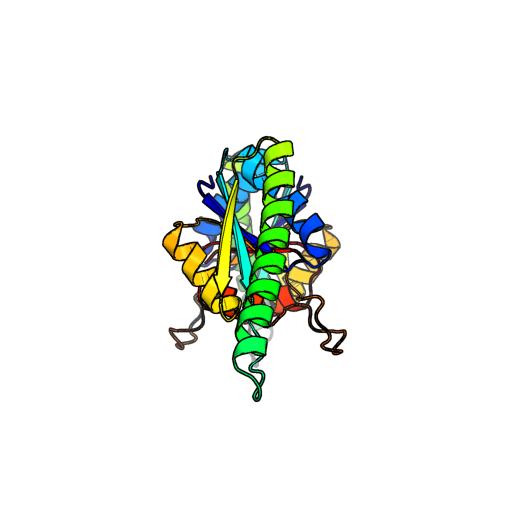44 O O . ALA A 1 97 ? 9.743 -12.727 -1.896 1 98.62 97 ALA A O 1
ATOM 745 N N . ARG A 1 98 ? 8.713 -14.229 -0.595 1 98.25 98 ARG A N 1
ATOM 746 C CA . ARG A 1 98 ? 9.964 -14.721 -0.028 1 98.25 98 ARG A CA 1
ATOM 747 C C . A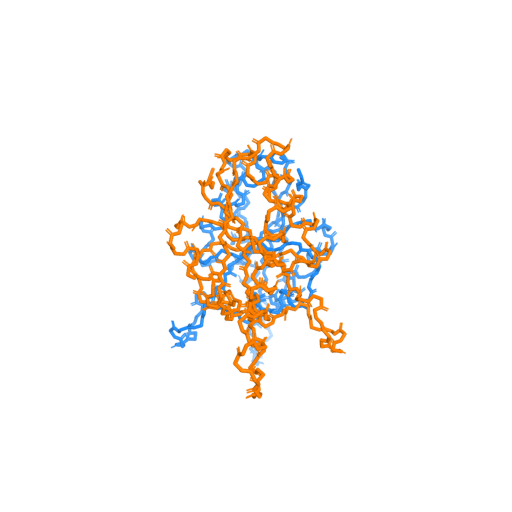RG A 1 98 ? 10.801 -15.434 -1.084 1 98.25 98 ARG A C 1
ATOM 749 O O . ARG A 1 98 ? 11.98 -15.121 -1.265 1 98.25 98 ARG A O 1
ATOM 756 N N . VAL A 1 99 ? 10.204 -16.364 -1.767 1 98.57 99 VAL A N 1
ATOM 757 C CA . VAL A 1 99 ? 10.89 -17.222 -2.728 1 98.57 99 VAL A CA 1
ATOM 758 C C . VAL A 1 99 ? 11.489 -16.372 -3.846 1 98.57 99 VAL A C 1
ATOM 760 O O . VAL A 1 99 ? 12.616 -16.616 -4.284 1 98.57 99 VAL A O 1
ATOM 763 N N . HIS A 1 100 ? 10.77 -15.385 -4.286 1 98.62 100 HIS A N 1
ATOM 764 C CA . HIS A 1 100 ? 11.212 -14.592 -5.428 1 98.62 100 HIS A CA 1
ATOM 765 C C . HIS A 1 100 ? 11.95 -13.337 -4.975 1 98.62 100 HIS A C 1
ATOM 767 O O . HIS A 1 100 ? 12.323 -12.499 -5.799 1 98.62 100 HIS A O 1
ATOM 773 N N . GLN A 1 101 ? 12.035 -13.187 -3.615 1 98.21 101 GLN A N 1
ATOM 774 C CA . GLN A 1 101 ? 12.724 -12.039 -3.036 1 98.21 101 GLN A CA 1
ATOM 775 C C . GLN A 1 101 ? 12.14 -10.728 -3.555 1 98.21 101 GLN A C 1
ATOM 777 O O . GLN A 1 101 ? 12.877 -9.849 -4.005 1 98.21 101 GLN A O 1
ATOM 782 N N . ALA A 1 102 ? 10.858 -10.679 -3.497 1 98.57 102 ALA A N 1
ATOM 783 C CA . ALA A 1 102 ? 10.165 -9.473 -3.944 1 98.57 102 ALA A CA 1
ATOM 784 C C . ALA A 1 102 ? 10.551 -8.269 -3.09 1 98.57 102 ALA A C 1
ATOM 786 O O . ALA A 1 102 ? 10.686 -8.384 -1.869 1 98.57 102 ALA A O 1
ATOM 787 N N . ASP A 1 103 ? 10.736 -7.158 -3.751 1 97.94 103 ASP A N 1
ATOM 788 C CA . ASP A 1 103 ? 11.02 -5.948 -2.985 1 97.94 103 ASP A CA 1
ATOM 789 C C . ASP A 1 103 ? 9.862 -4.957 -3.075 1 97.94 103 ASP A C 1
ATOM 791 O O . ASP A 1 103 ? 9.92 -3.871 -2.494 1 97.94 103 ASP A O 1
ATOM 795 N N . LEU A 1 104 ? 8.779 -5.39 -3.716 1 98.26 104 LEU A N 1
ATOM 796 C CA . LEU A 1 104 ? 7.484 -4.718 -3.718 1 98.26 104 LEU A CA 1
ATOM 797 C C . LEU A 1 104 ? 6.354 -5.715 -3.954 1 98.26 104 LEU A C 1
ATOM 799 O O . LEU A 1 104 ? 6.454 -6.575 -4.831 1 98.26 104 LEU A O 1
ATOM 803 N N . ILE A 1 105 ? 5.334 -5.579 -3.2 1 98.55 105 ILE A N 1
ATOM 804 C CA . ILE A 1 105 ? 4.096 -6.31 -3.451 1 98.55 105 ILE A CA 1
ATOM 805 C C . ILE A 1 105 ? 3.006 -5.339 -3.899 1 98.55 105 ILE A C 1
ATOM 807 O O . ILE A 1 105 ? 2.829 -4.275 -3.301 1 98.55 105 ILE A O 1
ATOM 811 N N . ILE A 1 106 ? 2.324 -5.664 -4.95 1 98.52 106 ILE A N 1
ATOM 812 C CA . ILE A 1 106 ? 1.156 -4.924 -5.415 1 98.52 106 ILE A CA 1
ATOM 813 C C . ILE A 1 106 ? -0.078 -5.822 -5.363 1 98.52 106 ILE A C 1
ATOM 815 O O . ILE A 1 106 ? -0.094 -6.902 -5.958 1 98.52 106 ILE A O 1
ATOM 819 N N . MET A 1 107 ? -1.077 -5.378 -4.626 1 97.23 107 MET A N 1
ATOM 820 C CA . MET A 1 107 ? -2.278 -6.2 -4.508 1 97.23 107 MET A CA 1
ATOM 821 C C . MET A 1 107 ? -3.512 -5.332 -4.285 1 97.23 107 MET A C 1
ATOM 823 O O . MET A 1 107 ? -3.394 -4.136 -4.014 1 97.23 107 MET A O 1
ATOM 827 N N . GLY A 1 108 ? -4.591 -5.882 -4.465 1 95.01 108 GLY A N 1
ATOM 828 C CA . GLY A 1 108 ? -5.848 -5.188 -4.236 1 95.01 108 GLY A CA 1
ATOM 829 C C . GLY A 1 108 ? -6.228 -5.109 -2.77 1 95.01 108 GLY A C 1
ATOM 830 O O . GLY A 1 108 ? -5.713 -5.87 -1.948 1 95.01 108 GLY A O 1
ATOM 831 N N . SER A 1 109 ? -7.037 -4.114 -2.434 1 87.87 109 SER A N 1
ATOM 832 C CA . SER A 1 109 ? -7.519 -3.977 -1.064 1 87.87 109 SER A CA 1
ATOM 833 C C . SER A 1 109 ? -8.651 -4.958 -0.775 1 87.87 109 SER A C 1
ATOM 835 O O . SER A 1 109 ? -8.853 -5.361 0.372 1 87.87 109 SER A O 1
ATOM 837 N N . ARG A 1 110 ? -9.579 -5.009 -1.695 1 72.41 110 ARG A N 1
ATOM 838 C CA . ARG A 1 110 ? -10.756 -5.849 -1.499 1 72.41 110 ARG A CA 1
ATOM 839 C C . ARG A 1 110 ? -10.78 -6.999 -2.501 1 72.41 110 ARG A C 1
ATOM 841 O O . ARG A 1 110 ? -10.217 -6.89 -3.592 1 72.41 110 ARG A O 1
ATOM 848 N N . ALA A 1 111 ? -10.947 -8.19 -1.879 1 56.12 111 ALA A N 1
ATOM 849 C CA . ALA A 1 111 ? -11.483 -9.18 -2.81 1 56.12 111 ALA A CA 1
ATOM 850 C C . ALA A 1 111 ? -12.936 -8.872 -3.161 1 56.12 111 ALA A C 1
ATOM 852 O O . ALA A 1 111 ? -13.678 -8.33 -2.339 1 56.12 111 ALA A O 1
ATOM 853 N N . LEU A 1 112 ? -13.161 -8.28 -4.319 1 44.65 112 LEU A N 1
ATOM 854 C CA . LEU A 1 112 ? -14.58 -8.133 -4.623 1 44.65 112 LEU A CA 1
ATOM 855 C C . LEU A 1 112 ? -15.398 -9.227 -3.946 1 44.65 112 LEU A C 1
ATOM 857 O O . LEU A 1 112 ? -16.524 -9.513 -4.36 1 44.65 112 LEU A O 1
ATOM 861 N N . ALA A 1 113 ? -14.783 -10.085 -3.259 1 44.33 113 ALA A N 1
ATOM 862 C CA . ALA A 1 113 ? 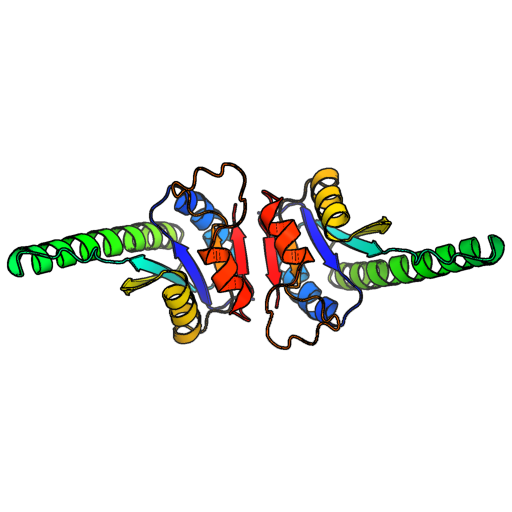-15.743 -11.082 -2.792 1 44.33 113 ALA A CA 1
ATOM 863 C C . ALA A 1 113 ? -16.923 -10.419 -2.087 1 44.33 113 ALA A C 1
ATOM 865 O O . ALA A 1 113 ? -16.822 -9.276 -1.637 1 44.33 113 ALA A O 1
ATOM 866 N N . ARG A 1 114 ? -17.961 -11.337 -1.849 1 42.14 114 ARG A N 1
ATOM 867 C CA . ARG A 1 114 ? -19.362 -11.303 -1.441 1 42.14 114 ARG A CA 1
ATOM 868 C C . ARG A 1 114 ? -19.521 -10.629 -0.083 1 42.14 114 ARG A C 1
ATOM 870 O O . ARG A 1 114 ? -20.601 -10.664 0.511 1 42.14 114 ARG A O 1
ATOM 877 N N . SER A 1 115 ? -18.438 -10.514 0.58 1 40.61 115 SER A N 1
ATOM 878 C CA . SER A 1 115 ? -19.021 -10.141 1.864 1 40.61 115 SER A CA 1
ATOM 879 C C . SER A 1 115 ? -19.777 -8.82 1.764 1 40.61 115 SER A C 1
ATOM 881 O O . SER A 1 115 ? -19.348 -7.905 1.058 1 40.61 115 SER A O 1
ATOM 883 N N . ASN A 1 116 ? -20.966 -8.973 1.803 1 42.72 116 ASN A N 1
ATOM 884 C CA . ASN A 1 116 ? -22.011 -7.958 1.878 1 42.72 116 ASN A CA 1
ATOM 885 C C . ASN A 1 116 ? -21.57 -6.76 2.715 1 42.72 116 ASN A C 1
ATOM 887 O O . ASN A 1 116 ? -22.387 -5.904 3.059 1 42.72 116 ASN A O 1
ATOM 891 N N . VAL A 1 117 ? -20.544 -7.013 3.387 1 47.52 117 VAL A N 1
ATOM 892 C CA . VAL A 1 117 ? -20.495 -5.787 4.176 1 47.52 117 VAL A CA 1
ATOM 893 C C . VAL A 1 117 ? -19.895 -4.658 3.341 1 47.52 117 VAL A C 1
ATOM 895 O O . VAL A 1 117 ? -18.719 -4.708 2.972 1 47.52 117 VAL A O 1
ATOM 898 N N . ALA A 1 118 ? -20.58 -4.147 2.577 1 47.86 118 ALA A N 1
ATOM 899 C CA . ALA A 1 118 ? -20.475 -3.009 1.668 1 47.86 118 ALA A CA 1
ATOM 900 C C . ALA A 1 118 ? -19.354 -2.066 2.095 1 47.86 118 ALA A C 1
ATOM 902 O O . ALA A 1 118 ? -18.858 -1.276 1.289 1 47.86 118 ALA A O 1
ATOM 903 N N . GLU A 1 119 ? -18.883 -2.266 3.282 1 55.37 119 GLU A N 1
ATOM 904 C CA . GLU A 1 119 ? -18.199 -1.1 3.833 1 55.37 119 GLU A CA 1
ATOM 905 C C . GLU A 1 119 ? -16.726 -1.4 4.1 1 55.37 119 GLU A C 1
ATOM 907 O O . GLU A 1 119 ? -15.924 -0.482 4.284 1 55.37 119 GLU A O 1
ATOM 912 N N . ALA A 1 120 ? -16.289 -2.838 3.965 1 62.16 120 ALA A N 1
ATOM 913 C CA . ALA A 1 120 ? -14.896 -2.95 4.388 1 62.16 120 ALA A CA 1
ATOM 914 C C . ALA A 1 120 ? -13.946 -2.683 3.224 1 62.16 120 ALA A C 1
ATOM 916 O O . ALA A 1 120 ? -13.945 -3.418 2.234 1 62.16 120 ALA A O 1
ATOM 917 N N . LEU A 1 121 ? -13.116 -1.65 3.401 1 81.2 121 LEU A N 1
ATOM 918 C CA . LEU A 1 121 ? -12.25 -1.212 2.312 1 81.2 121 LEU A CA 1
ATOM 919 C C . LEU A 1 121 ? -10.935 -1.986 2.319 1 81.2 121 LEU A C 1
ATOM 921 O O . LEU A 1 121 ? -10.162 -1.913 1.361 1 81.2 121 LEU A O 1
ATOM 925 N N . LEU A 1 122 ? -10.765 -2.834 3.38 1 88.41 122 LEU A N 1
ATOM 926 C CA . LEU A 1 122 ? -9.587 -3.694 3.396 1 88.41 122 LEU A CA 1
ATOM 927 C C . LEU A 1 122 ? -9.98 -5.151 3.613 1 88.41 122 LEU A C 1
ATOM 929 O O . LEU A 1 122 ? -10.577 -5.492 4.636 1 88.41 122 LEU A O 1
ATOM 933 N N . GLY A 1 123 ? -9.632 -5.936 2.739 1 89.69 123 GLY A N 1
ATOM 934 C CA . GLY A 1 123 ? -9.965 -7.351 2.801 1 89.69 123 GLY A CA 1
ATOM 935 C C . GLY A 1 123 ? -9.068 -8.134 3.741 1 89.69 123 GLY A C 1
ATOM 936 O O . GLY A 1 123 ? -8.015 -7.644 4.155 1 89.69 123 GLY A O 1
ATOM 937 N N . SER A 1 124 ? -9.49 -9.317 4.036 1 90.65 124 SER A N 1
ATOM 938 C CA . SER A 1 124 ? -8.796 -10.169 4.997 1 90.65 124 SER A CA 1
ATOM 939 C C . SER A 1 124 ? -7.421 -10.577 4.481 1 90.65 124 SER A C 1
ATOM 941 O O . SER A 1 124 ? -6.464 -10.668 5.253 1 90.65 124 SER A O 1
ATOM 943 N N . VAL A 1 125 ? -7.29 -10.799 3.169 1 93.84 125 VAL A N 1
ATOM 944 C CA . VAL A 1 125 ? -6.018 -11.233 2.602 1 93.84 125 VAL A CA 1
ATOM 945 C C . VAL A 1 125 ? -5.011 -10.086 2.654 1 93.84 125 VAL A C 1
ATOM 947 O O . VAL A 1 125 ? -3.879 -10.266 3.11 1 93.84 125 VAL A O 1
ATOM 950 N N . SER A 1 126 ? -5.429 -8.92 2.146 1 94.84 126 SER A N 1
ATOM 951 C CA . SER A 1 126 ? -4.523 -7.776 2.187 1 94.84 126 SER A CA 1
ATOM 952 C C . SER A 1 126 ? -4.099 -7.457 3.616 1 94.84 126 SER A C 1
ATOM 954 O O . SER A 1 126 ? -2.928 -7.169 3.872 1 94.84 126 SER A O 1
ATOM 956 N N . ALA A 1 127 ? -4.989 -7.525 4.524 1 92.41 127 ALA A N 1
ATOM 957 C CA . ALA A 1 127 ? -4.667 -7.291 5.929 1 92.41 127 ALA A CA 1
ATOM 958 C C . ALA A 1 127 ? -3.649 -8.309 6.435 1 92.41 127 ALA A C 1
ATOM 960 O O . ALA A 1 127 ? -2.682 -7.947 7.11 1 92.41 127 ALA A O 1
ATOM 961 N N . ALA A 1 128 ? -3.906 -9.535 6.137 1 93.73 128 ALA A N 1
ATOM 962 C CA . ALA A 1 128 ? -3.016 -10.605 6.582 1 93.73 128 ALA A CA 1
ATOM 963 C C . ALA A 1 128 ? -1.617 -10.433 5.997 1 93.73 128 ALA A C 1
ATOM 965 O O . ALA A 1 128 ? -0.618 -10.603 6.701 1 93.73 128 ALA A O 1
ATOM 966 N N . VAL A 1 129 ? -1.543 -10.074 4.751 1 96.19 129 VAL A N 1
ATOM 967 C CA . VAL A 1 129 ? -0.249 -9.874 4.108 1 96.19 129 VAL A CA 1
ATOM 968 C C . VAL A 1 129 ? 0.482 -8.707 4.769 1 96.19 129 VAL A C 1
ATOM 970 O O . VAL A 1 129 ? 1.656 -8.824 5.127 1 96.19 129 VAL A O 1
ATOM 973 N N . LEU A 1 130 ? -0.23 -7.635 4.968 1 95 130 LEU A N 1
ATOM 974 C CA . LEU A 1 130 ? 0.381 -6.438 5.533 1 95 130 LEU A CA 1
ATOM 975 C C . LEU A 1 130 ? 0.88 -6.699 6.951 1 95 130 LEU A C 1
ATOM 977 O O . LEU A 1 130 ? 1.894 -6.136 7.37 1 95 130 LEU A O 1
ATOM 981 N N . ARG A 1 131 ? 0.276 -7.558 7.653 1 93.16 131 ARG A N 1
ATOM 982 C CA . ARG A 1 131 ? 0.641 -7.851 9.035 1 93.16 131 ARG A CA 1
ATOM 983 C C . ARG A 1 131 ? 1.831 -8.803 9.098 1 93.16 131 ARG A C 1
ATOM 985 O O . ARG A 1 131 ? 2.445 -8.968 10.153 1 93.16 131 ARG A O 1
ATOM 992 N N . ASN A 1 132 ? 2.167 -9.386 7.959 1 94.3 132 ASN A N 1
ATOM 993 C CA . ASN A 1 132 ? 3.136 -10.475 8.026 1 94.3 132 ASN A CA 1
ATOM 994 C C . ASN A 1 132 ? 4.266 -10.283 7.019 1 94.3 132 ASN A C 1
ATOM 996 O O . ASN A 1 132 ? 4.935 -11.245 6.639 1 94.3 132 ASN A O 1
ATOM 1000 N N . THR A 1 133 ? 4.409 -9.073 6.519 1 94.52 133 THR A N 1
ATOM 1001 C CA . THR A 1 133 ? 5.487 -8.869 5.558 1 94.52 133 THR A CA 1
ATOM 1002 C C . THR A 1 133 ? 6.314 -7.641 5.926 1 94.52 133 THR A C 1
ATOM 1004 O O . THR A 1 133 ? 5.801 -6.701 6.537 1 94.52 133 THR A O 1
ATOM 1007 N N . TYR A 1 134 ? 7.504 -7.674 5.541 1 93.09 134 TYR A N 1
ATOM 1008 C CA . TYR A 1 134 ? 8.381 -6.511 5.623 1 93.09 134 TYR A CA 1
ATOM 1009 C C . TYR A 1 134 ? 8.635 -5.921 4.241 1 93.09 134 TYR A C 1
ATOM 1011 O O . TYR A 1 134 ? 9.42 -4.981 4.095 1 93.09 134 TYR A O 1
ATOM 1019 N N . CYS A 1 135 ? 7.984 -6.474 3.312 1 96.13 135 CYS A N 1
ATOM 1020 C CA . CYS A 1 135 ? 8.094 -5.981 1.944 1 96.13 135 CYS A CA 1
ATOM 1021 C C . CYS A 1 135 ? 7.178 -4.784 1.721 1 96.13 135 CYS A C 1
ATOM 1023 O O . CYS A 1 135 ? 5.984 -4.847 2.019 1 96.13 135 CYS A O 1
ATOM 1025 N N . PRO A 1 136 ? 7.682 -3.674 1.244 1 97.16 136 PRO A N 1
ATOM 1026 C CA . PRO A 1 136 ? 6.78 -2.585 0.86 1 97.16 136 PRO A CA 1
ATOM 1027 C C . PRO A 1 136 ? 5.612 -3.062 0.001 1 97.16 136 PRO A C 1
ATOM 1029 O O . PRO A 1 136 ? 5.797 -3.89 -0.894 1 97.16 136 PRO A O 1
ATOM 1032 N N . THR A 1 137 ? 4.433 -2.633 0.367 1 97.67 137 THR A N 1
ATOM 1033 C CA . THR A 1 137 ? 3.24 -3.151 -0.292 1 97.67 137 THR A CA 1
ATOM 1034 C C . THR A 1 137 ? 2.343 -2.01 -0.762 1 97.67 137 THR A C 1
ATOM 1036 O O . THR A 1 137 ? 1.988 -1.128 0.024 1 97.67 137 THR A O 1
ATOM 1039 N N . LEU A 1 138 ? 2.085 -2.007 -2.039 1 97.79 138 LEU A N 1
ATOM 1040 C CA . LEU A 1 138 ? 1.129 -1.069 -2.618 1 97.79 138 LEU A CA 1
ATOM 1041 C C . LEU A 1 138 ? -0.269 -1.676 -2.662 1 97.79 138 LEU A C 1
ATOM 1043 O O . LEU A 1 138 ? -0.496 -2.674 -3.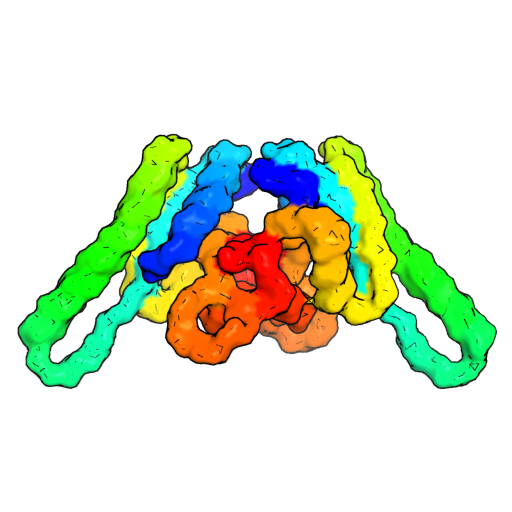35 1 97.79 138 LEU A O 1
ATOM 1047 N N . ILE A 1 139 ? -1.164 -1.071 -1.95 1 96.98 139 ILE A N 1
ATOM 1048 C CA . ILE A 1 139 ? -2.563 -1.483 -1.94 1 96.98 139 ILE A CA 1
ATOM 1049 C C . ILE A 1 139 ? -3.356 -0.643 -2.94 1 96.98 139 ILE A C 1
ATOM 1051 O O . ILE A 1 139 ? -3.399 0.585 -2.831 1 96.98 139 ILE A O 1
ATOM 1055 N N . VAL A 1 140 ? -3.943 -1.319 -3.86 1 95.96 140 VAL A N 1
ATOM 1056 C CA . VAL A 1 140 ? -4.731 -0.664 -4.899 1 95.96 140 VAL A CA 1
ATOM 1057 C C . VAL A 1 140 ? -6.217 -0.928 -4.665 1 95.96 140 VAL A C 1
ATOM 1059 O O . VAL A 1 140 ? -6.649 -2.083 -4.62 1 95.96 140 VAL A O 1
ATOM 1062 N N . PRO A 1 141 ? -6.947 0.134 -4.45 1 89.35 141 PRO A N 1
ATOM 1063 C CA . PRO A 1 141 ? -8.37 -0.072 -4.172 1 89.35 141 PRO A CA 1
ATOM 1064 C C . PRO A 1 141 ? -9.143 -0.569 -5.392 1 89.35 141 PRO A C 1
ATOM 1066 O O . PRO A 1 141 ? -8.734 -0.322 -6.529 1 89.35 141 PRO A O 1
ATOM 1069 N N . MET B 1 1 ? 2.672 8.975 -13.819 1 83.85 1 MET B N 1
ATOM 1070 C CA . MET B 1 1 ? 1.468 8.33 -13.303 1 83.85 1 MET B CA 1
ATOM 1071 C C . MET B 1 1 ? 0.92 9.086 -12.097 1 83.85 1 MET B C 1
ATOM 1073 O O . MET B 1 1 ? -0.25 9.471 -12.08 1 83.85 1 MET B O 1
ATOM 1077 N N . PHE B 1 2 ? 1.675 9.429 -11.085 1 94.07 2 PHE B N 1
ATOM 1078 C CA . PHE B 1 2 ? 1.199 10.128 -9.897 1 94.07 2 PHE B CA 1
ATOM 1079 C C . PHE B 1 2 ? 1.444 11.627 -10.017 1 94.07 2 PHE B C 1
ATOM 1081 O O . PHE B 1 2 ? 2.511 12.054 -10.463 1 94.07 2 PHE B O 1
ATOM 1088 N N . LYS B 1 3 ? 0.474 12.405 -9.719 1 97.25 3 LYS B N 1
ATOM 1089 C CA . LYS B 1 3 ? 0.599 13.859 -9.757 1 97.25 3 LYS B CA 1
ATOM 1090 C C . LYS B 1 3 ? 0.84 14.427 -8.361 1 97.25 3 LYS B C 1
ATOM 1092 O O . LYS B 1 3 ? 1.658 15.332 -8.186 1 97.25 3 LYS B O 1
ATOM 1097 N N . THR B 1 4 ? 0.121 13.885 -7.433 1 98.65 4 THR B N 1
ATOM 1098 C CA . THR B 1 4 ? 0.241 14.331 -6.05 1 98.65 4 THR B CA 1
ATOM 1099 C C . THR B 1 4 ? 0.442 13.143 -5.114 1 98.65 4 THR B C 1
ATOM 1101 O O . THR B 1 4 ? -0.439 12.291 -4.986 1 98.65 4 THR B O 1
ATOM 1104 N N . ILE B 1 5 ? 1.55 13.094 -4.428 1 98.73 5 ILE B N 1
ATOM 1105 C CA . ILE B 1 5 ? 1.883 12.049 -3.466 1 98.73 5 ILE B CA 1
ATOM 1106 C C . ILE B 1 5 ? 1.797 12.606 -2.047 1 98.73 5 ILE B C 1
ATOM 1108 O O . ILE B 1 5 ? 2.384 13.648 -1.746 1 98.73 5 ILE B O 1
ATOM 1112 N N . LEU B 1 6 ? 1.039 11.968 -1.24 1 98.9 6 LEU B N 1
ATOM 1113 C CA . LEU B 1 6 ? 0.996 12.323 0.174 1 98.9 6 LEU B CA 1
ATOM 1114 C C . LEU B 1 6 ? 1.91 11.415 0.991 1 98.9 6 LEU B C 1
ATOM 1116 O O . LEU B 1 6 ? 1.747 10.193 0.981 1 98.9 6 LEU B O 1
ATOM 1120 N N . MET B 1 7 ? 2.828 11.978 1.624 1 98.8 7 MET B N 1
ATOM 1121 C CA . MET B 1 7 ? 3.718 11.255 2.528 1 98.8 7 MET B CA 1
ATOM 1122 C C . MET B 1 7 ? 3.378 11.557 3.983 1 98.8 7 MET B C 1
ATOM 1124 O O . MET B 1 7 ? 3.493 12.701 4.427 1 98.8 7 MET B O 1
ATOM 1128 N N . ALA B 1 8 ? 2.985 10.536 4.696 1 98.41 8 ALA B N 1
ATOM 1129 C CA . ALA B 1 8 ? 2.634 10.705 6.104 1 98.41 8 ALA B CA 1
ATOM 1130 C C . ALA B 1 8 ? 3.831 10.418 7.005 1 98.41 8 ALA B C 1
ATOM 1132 O O . ALA B 1 8 ? 4.402 9.326 6.96 1 98.41 8 ALA B O 1
ATOM 1133 N N . VAL B 1 9 ? 4.126 11.404 7.879 1 97.32 9 VAL B N 1
ATOM 1134 C CA . VAL B 1 9 ? 5.305 11.247 8.725 1 97.32 9 VAL B CA 1
ATOM 1135 C C . VAL B 1 9 ? 4.915 11.418 10.191 1 97.32 9 VAL B C 1
ATOM 1137 O O . VAL B 1 9 ? 3.901 12.048 10.502 1 97.32 9 VAL B O 1
ATOM 1140 N N . ASP B 1 10 ? 5.771 10.852 11.051 1 92.68 10 ASP B N 1
ATOM 1141 C CA . ASP B 1 10 ? 5.462 10.919 12.476 1 92.68 10 ASP B CA 1
ATOM 1142 C C . ASP B 1 10 ? 6.686 11.341 13.285 1 92.68 10 ASP B C 1
ATOM 1144 O O . ASP B 1 10 ? 6.688 11.245 14.514 1 92.68 10 ASP B O 1
ATOM 1148 N N . GLY B 1 11 ? 7.754 11.651 12.659 1 89.08 11 GLY B N 1
ATOM 1149 C CA . GLY B 1 11 ? 8.958 12.095 13.343 1 89.08 11 GLY B CA 1
ATOM 1150 C C . GLY B 1 11 ? 9.851 10.951 13.784 1 89.08 11 GLY B C 1
ATOM 1151 O O . GLY B 1 11 ? 10.921 11.175 14.354 1 89.08 11 GLY B O 1
ATOM 1152 N N . SER B 1 12 ? 9.401 9.691 13.596 1 88.52 12 SER B N 1
ATOM 1153 C CA . SER B 1 12 ? 10.216 8.528 13.932 1 88.52 12 SER B CA 1
ATOM 1154 C C . SER B 1 12 ? 11.301 8.292 12.886 1 88.52 12 SER B C 1
ATOM 1156 O O . SER B 1 12 ? 11.29 8.913 11.822 1 88.52 12 SER B O 1
ATOM 1158 N N . PRO B 1 13 ? 12.175 7.456 13.165 1 87.03 13 PRO B N 1
ATOM 1159 C CA . PRO B 1 13 ? 13.237 7.144 12.206 1 87.03 13 PRO B CA 1
ATOM 1160 C C . PRO B 1 13 ? 12.706 6.498 10.928 1 87.03 13 PRO B C 1
ATOM 1162 O O . PRO B 1 13 ? 13.412 6.448 9.918 1 87.03 13 PRO B O 1
ATOM 1165 N N . ALA B 1 14 ? 11.489 6.094 10.974 1 86.52 14 ALA B N 1
ATOM 1166 C CA . ALA B 1 14 ? 10.883 5.492 9.789 1 86.52 14 ALA B CA 1
ATOM 1167 C C . ALA B 1 14 ? 10.77 6.507 8.655 1 86.52 14 ALA B C 1
ATOM 1169 O O . ALA B 1 14 ? 10.617 6.131 7.49 1 86.52 14 ALA B O 1
ATOM 1170 N N . VAL B 1 15 ? 10.833 7.764 8.963 1 93.44 15 VAL B N 1
ATOM 1171 C CA . VAL B 1 15 ? 10.7 8.838 7.984 1 93.44 15 VAL B CA 1
ATOM 1172 C C . VAL B 1 15 ? 11.806 8.724 6.937 1 93.44 15 VAL B C 1
ATOM 1174 O O . VAL B 1 15 ? 11.577 8.983 5.753 1 93.44 15 VAL B O 1
ATOM 1177 N N . GLU B 1 16 ? 12.988 8.294 7.362 1 94.28 16 GLU B N 1
ATOM 1178 C CA . GLU B 1 16 ? 14.096 8.144 6.423 1 94.28 16 GLU B CA 1
ATOM 1179 C C . GLU B 1 16 ? 13.767 7.123 5.338 1 94.28 16 GLU B C 1
ATOM 1181 O O . GLU B 1 16 ? 14.083 7.331 4.165 1 94.28 16 GLU B O 1
ATOM 1186 N N . ARG B 1 17 ? 13.152 6.074 5.71 1 94.36 17 ARG B N 1
ATOM 1187 C CA . ARG B 1 17 ? 12.76 5.054 4.742 1 94.36 17 ARG B CA 1
ATOM 1188 C C . ARG B 1 17 ? 11.667 5.571 3.814 1 94.36 17 ARG B C 1
ATOM 1190 O O . ARG B 1 17 ? 11.681 5.292 2.613 1 94.36 17 ARG B O 1
ATOM 1197 N N . LEU B 1 18 ? 10.751 6.323 4.413 1 97.51 18 LEU B N 1
ATOM 1198 C CA . LEU B 1 18 ? 9.677 6.894 3.609 1 97.51 18 LEU B CA 1
ATOM 1199 C C . LEU B 1 18 ? 10.234 7.836 2.547 1 97.51 18 LEU B C 1
ATOM 1201 O O . LEU B 1 18 ? 9.751 7.856 1.413 1 97.51 18 LEU B O 1
ATOM 1205 N N . LEU B 1 19 ? 11.282 8.578 2.93 1 97.82 19 LEU B N 1
ATOM 1206 C CA . LEU B 1 19 ? 11.893 9.53 2.008 1 97.82 19 LEU B CA 1
ATOM 1207 C C . LEU B 1 19 ? 12.469 8.814 0.791 1 97.82 19 LEU B C 1
ATOM 1209 O O . LEU B 1 19 ? 12.325 9.287 -0.339 1 97.82 19 LEU B O 1
ATOM 1213 N N . VAL B 1 20 ? 13.072 7.696 1.009 1 96.12 20 VAL B N 1
ATOM 1214 C CA . VAL B 1 20 ? 13.685 6.935 -0.075 1 96.12 20 VAL B CA 1
ATOM 1215 C C . VAL B 1 20 ? 12.622 6.551 -1.102 1 96.12 20 VAL B C 1
ATOM 1217 O O . VAL B 1 20 ? 12.783 6.81 -2.297 1 96.12 20 VAL B O 1
ATOM 1220 N N . TYR B 1 21 ? 11.515 6.037 -0.654 1 95.77 21 TYR B N 1
ATOM 1221 C CA . TYR B 1 21 ? 10.458 5.591 -1.556 1 95.77 21 TYR B CA 1
ATOM 1222 C C . TYR B 1 21 ? 9.744 6.78 -2.188 1 95.77 21 TYR B C 1
ATOM 1224 O O . TYR B 1 21 ? 9.428 6.76 -3.38 1 95.77 21 TYR B O 1
ATOM 1232 N N . THR B 1 22 ? 9.481 7.787 -1.386 1 97.82 22 THR B N 1
ATOM 1233 C CA . THR B 1 22 ? 8.799 8.974 -1.891 1 97.82 22 THR B CA 1
ATOM 1234 C C . THR B 1 22 ? 9.627 9.65 -2.98 1 97.82 22 THR B C 1
ATOM 1236 O O . THR B 1 22 ? 9.095 10.028 -4.026 1 97.82 22 THR B O 1
ATOM 1239 N N . GLU B 1 23 ? 10.928 9.76 -2.721 1 96.72 23 GLU B N 1
ATOM 1240 C CA . GLU B 1 23 ? 11.811 10.363 -3.715 1 96.72 23 GLU B CA 1
ATOM 1241 C C . GLU B 1 23 ? 11.776 9.586 -5.028 1 96.72 23 GLU B C 1
ATOM 1243 O O . GLU B 1 23 ? 11.66 10.178 -6.103 1 96.72 23 GLU B O 1
ATOM 1248 N N . HIS B 1 24 ? 11.901 8.368 -4.921 1 93.74 24 HIS B N 1
ATOM 1249 C CA . HIS B 1 24 ? 11.917 7.516 -6.105 1 93.74 24 HIS B CA 1
ATOM 1250 C C . HIS B 1 24 ? 10.618 7.644 -6.893 1 93.74 24 HIS B C 1
ATOM 1252 O O . HIS B 1 24 ? 10.642 7.831 -8.112 1 93.74 24 HIS B O 1
ATOM 1258 N N . MET B 1 25 ? 9.488 7.617 -6.182 1 94.42 25 MET B N 1
ATOM 1259 C CA . MET B 1 25 ? 8.181 7.669 -6.83 1 94.42 25 MET B CA 1
ATOM 1260 C C . MET B 1 25 ? 7.928 9.045 -7.436 1 94.42 25 MET B C 1
ATOM 1262 O O . MET B 1 25 ? 7.403 9.153 -8.545 1 94.42 25 MET B O 1
ATOM 1266 N N . ALA B 1 26 ? 8.319 10.028 -6.727 1 95.73 26 ALA B N 1
ATOM 1267 C CA . ALA B 1 26 ? 8.062 11.399 -7.159 1 95.73 26 ALA B CA 1
ATOM 1268 C C . ALA B 1 26 ? 8.906 11.757 -8.38 1 95.73 26 ALA B C 1
ATOM 1270 O O . ALA B 1 26 ? 8.418 12.397 -9.314 1 95.73 26 ALA B O 1
ATOM 1271 N N . ARG B 1 27 ? 10.149 11.404 -8.388 1 91.63 27 ARG B N 1
ATOM 1272 C CA . ARG B 1 27 ? 11.056 11.716 -9.488 1 91.63 27 ARG B CA 1
ATOM 1273 C C . ARG B 1 27 ? 10.566 11.101 -10.794 1 91.63 27 ARG B C 1
ATOM 1275 O O . ARG B 1 27 ? 10.618 11.74 -11.847 1 91.63 27 ARG B O 1
ATOM 1282 N N . ARG B 1 28 ? 10.059 9.986 -10.72 1 86.34 28 ARG B N 1
ATOM 1283 C CA . ARG B 1 28 ? 9.687 9.228 -11.91 1 86.34 28 ARG B CA 1
ATOM 1284 C C . ARG B 1 28 ? 8.373 9.735 -12.494 1 86.34 28 ARG B C 1
ATOM 1286 O O . ARG B 1 28 ? 8.084 9.513 -13.672 1 86.34 28 ARG B O 1
ATOM 1293 N N . SER B 1 29 ? 7.607 10.421 -11.665 1 88.51 29 SER B N 1
ATOM 1294 C CA . SER B 1 29 ? 6.298 10.879 -12.121 1 88.51 29 SER B CA 1
ATOM 1295 C C . SER B 1 29 ? 6.247 12.4 -12.219 1 88.51 29 SER B C 1
ATOM 1297 O O . SER B 1 29 ? 5.205 12.971 -12.547 1 88.51 29 SER B O 1
ATOM 1299 N N . ASP B 1 30 ? 7.413 13.083 -11.806 1 91.85 30 ASP B N 1
ATOM 1300 C CA . ASP B 1 30 ? 7.408 14.536 -11.669 1 91.85 30 ASP B CA 1
ATOM 1301 C C . ASP B 1 30 ? 6.257 14.999 -10.778 1 91.85 30 ASP B C 1
ATOM 1303 O O . ASP B 1 30 ? 5.516 15.916 -11.138 1 91.85 30 ASP B O 1
ATOM 1307 N N . ALA B 1 31 ? 6.06 14.275 -9.74 1 96.21 31 ALA B N 1
ATOM 1308 C CA . ALA B 1 31 ? 4.936 14.507 -8.837 1 96.21 31 ALA B CA 1
ATOM 1309 C C . ALA B 1 31 ? 5.292 15.539 -7.77 1 96.21 31 ALA B C 1
ATOM 1311 O O . ALA B 1 31 ? 6.456 15.659 -7.379 1 96.21 31 ALA B O 1
ATOM 1312 N N . GLN B 1 32 ? 4.348 16.266 -7.345 1 98.02 32 GLN B N 1
ATOM 1313 C CA . GLN B 1 32 ? 4.499 17.043 -6.12 1 98.02 32 GLN B CA 1
ATOM 1314 C C . GLN B 1 32 ? 4.245 16.181 -4.886 1 98.02 32 GLN B C 1
ATOM 1316 O O . GLN B 1 32 ? 3.449 15.241 -4.933 1 98.02 32 GLN B O 1
ATOM 1321 N N . VAL B 1 33 ? 4.87 16.54 -3.836 1 98.8 33 VAL B N 1
ATOM 1322 C CA . VAL B 1 33 ? 4.718 15.771 -2.605 1 98.8 33 VAL B CA 1
ATOM 1323 C C . VAL B 1 33 ? 4.131 16.658 -1.51 1 98.8 33 VAL B C 1
ATOM 1325 O O . VAL B 1 33 ? 4.562 17.799 -1.328 1 98.8 33 VAL B O 1
ATOM 1328 N N . VAL B 1 34 ? 3.135 16.179 -0.883 1 98.93 34 VAL B N 1
ATOM 1329 C CA . VAL B 1 34 ? 2.605 16.792 0.331 1 98.93 34 VAL B CA 1
ATOM 1330 C C . VAL B 1 34 ? 3.025 15.972 1.549 1 98.93 34 VAL B C 1
ATOM 1332 O O . VAL B 1 34 ? 2.656 14.803 1.676 1 98.93 34 VAL B O 1
ATOM 1335 N N . VAL B 1 35 ? 3.766 16.579 2.399 1 98.88 35 VAL B N 1
ATOM 1336 C CA . VAL B 1 35 ? 4.158 15.944 3.652 1 98.88 35 VAL B CA 1
ATOM 1337 C C . VAL B 1 35 ? 3.132 16.264 4.737 1 98.88 35 VAL B C 1
ATOM 1339 O O . VAL B 1 35 ? 2.959 17.425 5.114 1 98.88 35 VAL B O 1
ATOM 1342 N N . VAL B 1 36 ? 2.528 15.23 5.256 1 98.78 36 VAL B N 1
ATOM 1343 C CA . VAL B 1 36 ? 1.5 15.472 6.263 1 98.78 36 VAL B CA 1
ATOM 1344 C C . VAL B 1 36 ? 1.963 14.931 7.615 1 98.78 36 VAL B C 1
ATOM 1346 O O . VAL B 1 36 ? 2.546 13.847 7.69 1 98.78 36 VAL B O 1
ATOM 1349 N N . HIS B 1 37 ? 1.752 15.684 8.625 1 98.25 37 HIS B N 1
ATOM 1350 C CA . HIS B 1 37 ? 2.015 15.314 10.01 1 98.25 37 HIS B CA 1
ATOM 1351 C C . HIS B 1 37 ? 0.866 15.733 10.921 1 98.25 37 HIS B C 1
ATOM 1353 O O . HIS B 1 37 ? 0.426 16.884 10.882 1 98.25 37 HIS B O 1
ATOM 1359 N N . ALA B 1 38 ? 0.416 14.793 11.702 1 97.52 38 ALA B N 1
ATOM 1360 C CA . ALA B 1 38 ? -0.645 15.046 12.673 1 97.52 38 ALA B CA 1
ATOM 1361 C C . ALA B 1 38 ? -0.091 15.077 14.095 1 97.52 38 ALA B C 1
ATOM 1363 O O . ALA B 1 38 ? 0.84 14.338 14.421 1 97.52 38 ALA B O 1
ATOM 1364 N N . TYR B 1 39 ? -0.671 15.915 14.921 1 95.23 39 TYR B N 1
ATOM 1365 C CA . TYR B 1 39 ? -0.263 15.98 16.32 1 95.23 39 TYR B CA 1
ATOM 1366 C C . TYR B 1 39 ? -1.46 16.247 17.225 1 95.23 39 TYR B C 1
ATOM 1368 O O . TYR B 1 39 ? -2.476 16.786 16.778 1 95.23 39 TYR B O 1
ATOM 1376 N N . GLU B 1 40 ? -1.32 15.821 18.409 1 92.75 40 GLU B N 1
ATOM 1377 C CA . GLU B 1 40 ? -2.306 16.093 19.45 1 92.75 40 GLU B CA 1
ATOM 1378 C C . GLU B 1 40 ? -1.656 16.737 20.671 1 92.75 40 GLU B C 1
ATOM 1380 O O . GLU B 1 40 ? -0.512 16.425 21.01 1 92.75 40 GLU B O 1
ATOM 1385 N N . VAL B 1 41 ? -2.383 17.624 21.317 1 90.41 41 VAL B N 1
ATOM 1386 C CA . VAL B 1 41 ? -1.946 18.248 22.561 1 90.41 41 VAL B CA 1
ATOM 1387 C C . VAL B 1 41 ? -2.607 17.551 23.749 1 90.41 41 VAL B C 1
ATOM 1389 O O . VAL B 1 41 ? -3.835 17.45 23.812 1 90.41 41 VAL B O 1
ATOM 1392 N N . PRO B 1 42 ? -1.803 16.97 24.607 1 84.6 42 PRO B N 1
ATOM 1393 C CA . PRO B 1 42 ? -2.416 16.348 25.783 1 84.6 42 PRO B CA 1
ATOM 1394 C C . PRO B 1 42 ? -3.3 17.315 26.568 1 84.6 42 PRO B C 1
ATOM 1396 O O . PRO B 1 42 ? -2.994 18.507 26.653 1 84.6 42 PRO B O 1
ATOM 1399 N N . GLU B 1 43 ? -4.559 16.844 26.879 1 75.9 43 GLU B N 1
ATOM 1400 C CA . GLU B 1 43 ? -5.431 17.652 27.726 1 75.9 43 GLU B CA 1
ATOM 1401 C C . GLU B 1 43 ? -4.84 17.822 29.123 1 75.9 43 GLU B C 1
ATOM 1403 O O . GLU B 1 43 ? -4.523 16.836 29.792 1 75.9 43 GLU B O 1
ATOM 1408 N N . VAL B 1 44 ? -4.164 18.896 29.36 1 68.75 44 VAL B N 1
ATOM 1409 C CA . VAL B 1 44 ? -3.695 19.127 30.722 1 68.75 44 VAL B CA 1
ATOM 1410 C C . VAL B 1 44 ? -4.768 19.866 31.52 1 68.75 44 VAL B C 1
ATOM 1412 O O . VAL B 1 44 ? -5.377 20.815 31.022 1 68.75 44 VAL B O 1
ATOM 1415 N N . TYR B 1 45 ? -5.386 19.178 32.536 1 60.84 45 TYR B N 1
ATOM 1416 C CA . TYR B 1 45 ? -6.401 19.777 33.396 1 60.84 45 TYR B CA 1
ATOM 1417 C C . TYR B 1 45 ? -6.027 21.207 33.766 1 60.84 45 TYR B C 1
ATOM 1419 O O . TYR B 1 45 ? -6.903 22.055 33.952 1 60.84 45 TYR B O 1
ATOM 1427 N N . ASP B 1 46 ? -4.94 21.359 34.408 1 60.47 46 ASP B N 1
ATOM 1428 C CA . ASP B 1 46 ? -4.954 22.552 35.249 1 60.47 46 ASP B CA 1
ATOM 1429 C C . ASP B 1 46 ? -4.87 23.821 34.404 1 60.47 46 ASP B C 1
ATOM 1431 O O . ASP B 1 46 ? -5.749 24.682 34.477 1 60.47 46 ASP B O 1
ATOM 1435 N N . TRP B 1 47 ? -3.732 24.58 34.446 1 59.4 47 TRP B N 1
ATOM 1436 C CA . TRP B 1 47 ? -3.572 26.026 34.331 1 59.4 47 TRP B CA 1
ATOM 1437 C C . TRP B 1 47 ? -3.458 26.447 32.87 1 59.4 47 TRP B C 1
ATOM 1439 O O . TRP B 1 47 ? -2.745 25.813 32.088 1 59.4 47 TRP B O 1
ATOM 1449 N N . THR B 1 48 ? -4.427 27.248 32.344 1 61.65 48 THR B N 1
ATOM 1450 C CA . THR B 1 48 ? -4.7 27.859 31.048 1 61.65 48 THR B CA 1
ATOM 1451 C C . THR B 1 48 ? -3.402 28.277 30.363 1 61.65 48 THR B C 1
ATOM 1453 O O . THR B 1 48 ? -3.189 27.972 29.187 1 61.65 48 THR B O 1
ATOM 1456 N N . GLU B 1 49 ? -2.657 29.192 31.178 1 61.8 49 GLU B N 1
ATOM 1457 C CA . GLU B 1 49 ? -1.443 29.762 30.60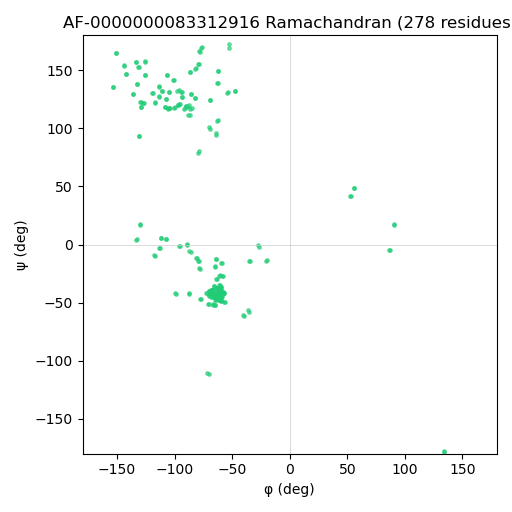2 1 61.8 49 GLU B CA 1
ATOM 1458 C C . GLU B 1 49 ? -0.462 28.669 30.189 1 61.8 49 GLU B C 1
ATOM 1460 O O . GLU B 1 49 ? 0.199 28.778 29.154 1 61.8 49 GLU B O 1
ATOM 1465 N N . SER B 1 50 ? -0.66 27.521 30.973 1 77.53 50 SER B N 1
ATOM 1466 C CA . SER B 1 50 ? 0.248 26.399 30.76 1 77.53 50 SER B CA 1
ATOM 1467 C C . SER B 1 50 ? -0.154 25.588 29.533 1 77.53 50 SER B C 1
ATOM 1469 O O . SER B 1 50 ? 0.704 25.138 28.771 1 77.53 50 SER B O 1
ATOM 1471 N N . TYR B 1 51 ? -1.393 25.956 29.191 1 80.76 51 TYR B N 1
ATOM 1472 C CA . TYR B 1 51 ? -1.88 25.185 28.053 1 80.76 51 TYR B CA 1
ATOM 1473 C C . TYR B 1 51 ? -1.467 25.834 26.737 1 80.76 51 TYR B C 1
ATOM 1475 O O . TYR B 1 51 ? -1.064 25.144 25.797 1 80.76 51 TYR B O 1
ATOM 1483 N N . ALA B 1 52 ? -1.585 27.098 26.685 1 83.91 52 ALA B N 1
ATOM 1484 C CA . ALA B 1 52 ? -1.2 27.825 25.478 1 83.91 52 ALA B CA 1
ATOM 1485 C C . ALA B 1 52 ? 0.269 27.587 25.139 1 83.91 52 ALA B C 1
ATOM 1487 O O . ALA B 1 52 ? 0.624 27.424 23.969 1 83.91 52 ALA B O 1
ATOM 1488 N N . GLN B 1 53 ? 1.095 27.674 26.157 1 86.47 53 GLN B N 1
ATOM 1489 C CA . GLN B 1 53 ? 2.519 27.432 25.954 1 86.47 53 GLN B CA 1
ATOM 1490 C C . GLN B 1 53 ? 2.774 25.998 25.499 1 86.47 53 GLN B C 1
ATOM 1492 O O . GLN B 1 53 ? 3.608 25.759 24.623 1 86.47 53 GLN B O 1
ATOM 1497 N N . LEU B 1 54 ? 2.031 25.143 26.027 1 86.81 54 LEU B N 1
ATOM 1498 C CA . LEU B 1 54 ? 2.164 23.737 25.66 1 86.81 54 LEU B CA 1
ATOM 1499 C C . LEU B 1 54 ? 1.723 23.508 24.218 1 86.81 54 LEU B C 1
ATOM 1501 O O . LEU B 1 54 ? 2.408 22.82 23.457 1 86.81 54 LEU B O 1
ATOM 1505 N N . GLU B 1 55 ? 0.662 24.077 23.94 1 89.4 55 GLU B N 1
ATOM 1506 C CA . GLU B 1 55 ? 0.139 23.949 22.583 1 89.4 55 GLU B CA 1
ATOM 1507 C C . GLU B 1 55 ? 1.125 24.503 21.558 1 89.4 55 GLU B C 1
ATOM 1509 O O . GLU B 1 55 ? 1.357 23.885 20.516 1 89.4 55 GLU B O 1
ATOM 1514 N N . ALA B 1 56 ? 1.658 25.637 21.858 1 92.32 56 ALA B N 1
ATOM 1515 C CA . ALA B 1 56 ? 2.636 26.258 20.969 1 92.32 56 ALA B CA 1
ATOM 1516 C C . ALA B 1 56 ? 3.86 25.365 20.792 1 92.32 56 ALA B C 1
ATOM 1518 O O . ALA B 1 56 ? 4.409 25.263 19.692 1 92.32 56 ALA B O 1
ATOM 1519 N N . HIS B 1 57 ? 4.238 24.773 21.873 1 92.65 57 HIS B N 1
ATOM 1520 C CA . HIS B 1 57 ? 5.391 23.881 21.826 1 92.65 57 HIS B CA 1
ATOM 1521 C C . HIS B 1 57 ? 5.117 22.674 20.936 1 92.65 57 HIS B C 1
ATOM 1523 O O . HIS B 1 57 ? 5.93 22.337 20.072 1 92.65 57 HIS B O 1
ATOM 1529 N N . PHE B 1 58 ? 4.007 22.083 21.059 1 93.29 58 PHE B N 1
ATOM 1530 C CA . PHE B 1 58 ? 3.672 20.904 20.269 1 93.29 58 PHE B CA 1
ATOM 1531 C C . PHE B 1 58 ? 3.511 21.265 18.797 1 93.29 58 PHE B C 1
ATOM 1533 O O . PHE B 1 58 ? 3.919 20.504 17.918 1 93.29 58 PHE B O 1
ATOM 1540 N N . GLU B 1 59 ? 2.93 22.37 18.554 1 95.22 59 GLU B N 1
ATOM 1541 C CA . GLU B 1 59 ? 2.791 22.836 17.177 1 95.22 59 GLU B CA 1
ATOM 1542 C C . GLU B 1 59 ? 4.154 23.079 16.537 1 95.22 59 GLU B C 1
ATOM 1544 O O . GLU B 1 59 ? 4.369 22.736 15.372 1 95.22 59 GLU B O 1
ATOM 1549 N N . GLN B 1 60 ? 5.028 23.688 17.307 1 96.65 60 GLN B N 1
ATOM 1550 C CA . GLN B 1 60 ? 6.372 23.955 16.804 1 96.65 60 GLN B CA 1
ATOM 1551 C C . GLN B 1 60 ? 7.098 22.658 16.46 1 96.65 60 GLN B C 1
ATOM 1553 O O . GLN B 1 60 ? 7.716 22.55 15.399 1 96.65 60 GLN B O 1
ATOM 1558 N N . VAL B 1 61 ? 7.02 21.742 17.313 1 96.1 61 VAL B N 1
ATOM 1559 C CA . VAL B 1 61 ? 7.67 20.454 17.099 1 96.1 61 VAL B CA 1
ATOM 1560 C C . VAL B 1 61 ? 7.079 19.775 15.866 1 96.1 61 VAL B C 1
ATOM 1562 O O . VAL B 1 61 ? 7.812 19.229 15.038 1 96.1 61 VAL B O 1
ATOM 1565 N N . ALA B 1 62 ? 5.801 19.857 15.75 1 96.9 62 ALA B N 1
ATOM 1566 C CA . ALA B 1 62 ? 5.118 19.251 14.61 1 96.9 62 ALA B CA 1
ATOM 1567 C C . ALA B 1 62 ? 5.565 19.892 13.299 1 96.9 62 ALA B C 1
ATOM 1569 O O . ALA B 1 62 ? 5.819 19.194 12.315 1 96.9 62 ALA B O 1
ATOM 1570 N N . ASN B 1 63 ? 5.645 21.182 13.293 1 98.01 63 ASN B N 1
ATOM 1571 C CA . ASN B 1 63 ? 6.098 21.908 12.111 1 98.01 63 ASN B CA 1
ATOM 1572 C C . ASN B 1 63 ? 7.532 21.538 11.741 1 98.01 63 ASN B C 1
ATOM 1574 O O . ASN B 1 63 ? 7.861 21.418 10.56 1 98.01 63 ASN B O 1
ATOM 1578 N N . GLU B 1 64 ? 8.33 21.338 12.709 1 97.89 64 GLU B N 1
ATOM 1579 C CA . GLU B 1 64 ? 9.724 20.979 12.464 1 97.89 64 GLU B CA 1
ATOM 1580 C C . GLU B 1 64 ? 9.833 19.6 11.818 1 97.89 64 GLU B C 1
ATOM 1582 O O . GLU B 1 64 ? 10.639 19.398 10.908 1 97.89 64 GLU B O 1
ATOM 1587 N N . VAL B 1 65 ? 9.092 18.671 12.296 1 97.01 65 VAL B N 1
ATOM 1588 C CA . VAL B 1 65 ? 9.088 17.321 11.744 1 97.01 65 VAL B CA 1
ATOM 1589 C C . VAL B 1 65 ? 8.747 17.371 10.257 1 97.01 65 VAL B C 1
ATOM 1591 O O . VAL B 1 65 ? 9.452 16.785 9.432 1 97.01 65 VAL B O 1
ATOM 1594 N N . ALA B 1 66 ? 7.711 18.062 9.895 1 98.32 66 ALA B N 1
ATOM 1595 C CA . ALA B 1 66 ? 7.277 18.174 8.505 1 98.32 66 ALA B CA 1
ATOM 1596 C C . ALA B 1 66 ? 8.293 18.952 7.673 1 98.32 66 ALA B C 1
ATOM 1598 O O . ALA B 1 66 ? 8.582 18.585 6.532 1 98.32 66 ALA B O 1
ATOM 1599 N N . ALA B 1 67 ? 8.831 20.004 8.246 1 98.33 67 ALA B N 1
ATOM 1600 C CA . ALA B 1 67 ? 9.785 20.853 7.536 1 98.33 67 ALA B CA 1
ATOM 1601 C C . ALA B 1 67 ? 11.052 20.079 7.186 1 98.33 67 ALA B C 1
ATOM 1603 O O . ALA B 1 67 ? 11.617 20.257 6.103 1 98.33 67 ALA B O 1
ATOM 1604 N N . ASP B 1 68 ? 11.523 19.292 8.11 1 98.1 68 ASP B N 1
ATOM 1605 C CA . ASP B 1 68 ? 12.711 18.48 7.865 1 98.1 68 ASP B CA 1
ATOM 1606 C C . ASP B 1 68 ? 12.508 17.559 6.663 1 98.1 68 ASP B C 1
ATOM 1608 O O . ASP B 1 68 ? 13.401 17.418 5.825 1 98.1 68 ASP B O 1
ATOM 1612 N N . ALA B 1 69 ? 11.376 16.981 6.575 1 98.39 69 ALA B N 1
ATOM 1613 C CA . ALA B 1 69 ? 11.069 16.086 5.463 1 98.39 69 ALA B CA 1
ATOM 1614 C C . ALA B 1 69 ? 10.953 16.859 4.152 1 98.39 69 ALA B C 1
ATOM 1616 O O . ALA B 1 69 ? 11.453 16.414 3.116 1 98.39 69 ALA B O 1
ATOM 1617 N N . VAL B 1 70 ? 10.316 18.001 4.178 1 98.71 70 VAL B N 1
ATOM 1618 C CA . VAL B 1 70 ? 10.179 18.849 2.998 1 98.71 70 VAL B CA 1
ATOM 1619 C C . VAL B 1 70 ? 11.561 19.253 2.489 1 98.71 70 VAL B C 1
ATOM 1621 O O . VAL B 1 70 ? 11.834 19.178 1.288 1 98.71 70 VAL B O 1
ATOM 1624 N N . GLU B 1 71 ? 12.358 19.621 3.403 1 98.63 71 GLU B N 1
ATOM 1625 C CA . GLU B 1 71 ? 13.704 20.046 3.031 1 98.63 71 GLU B CA 1
ATOM 1626 C C . GLU B 1 71 ? 14.475 18.915 2.357 1 98.63 71 GLU B C 1
ATOM 1628 O O . GLU B 1 71 ? 15.172 19.137 1.365 1 98.63 71 GLU B O 1
ATOM 1633 N N . ALA B 1 72 ? 14.423 17.76 2.918 1 98.18 72 ALA B N 1
ATOM 1634 C CA . ALA B 1 72 ? 15.096 16.601 2.337 1 98.18 72 ALA B CA 1
ATOM 1635 C C . ALA B 1 72 ? 14.62 16.351 0.909 1 98.18 72 ALA B C 1
ATOM 1637 O O . ALA B 1 72 ? 15.429 16.087 0.016 1 98.18 72 ALA B O 1
ATOM 1638 N N . LEU B 1 73 ? 13.321 16.475 0.679 1 98.5 73 LEU B N 1
ATOM 1639 C CA . LEU B 1 73 ? 12.746 16.258 -0.644 1 98.5 73 LEU B CA 1
ATOM 1640 C C . LEU B 1 73 ? 13.175 17.358 -1.61 1 98.5 73 LEU B C 1
ATOM 1642 O O . LEU B 1 73 ? 13.515 17.08 -2.762 1 98.5 73 LEU B O 1
ATOM 1646 N N . GLU B 1 74 ? 13.194 18.554 -1.125 1 98.2 74 GLU B N 1
ATOM 1647 C CA . GLU B 1 74 ? 13.593 19.678 -1.967 1 98.2 74 GLU B CA 1
ATOM 1648 C C . GLU B 1 74 ? 15.064 19.577 -2.361 1 98.2 74 GLU B C 1
ATOM 1650 O O . GLU B 1 74 ? 15.433 19.903 -3.491 1 98.2 74 GLU B O 1
ATOM 1655 N N . LYS B 1 75 ? 15.85 19.148 -1.425 1 97.79 75 LYS B N 1
ATOM 1656 C CA . LYS B 1 75 ? 17.265 18.94 -1.72 1 97.79 75 LYS B CA 1
ATOM 1657 C C . LYS B 1 75 ? 17.45 17.896 -2.818 1 97.79 75 LYS B C 1
ATOM 1659 O O . LYS B 1 75 ? 18.427 17.943 -3.567 1 97.79 75 LYS B O 1
ATOM 1664 N N . ALA B 1 76 ? 16.506 17.056 -2.899 1 96.47 76 ALA B N 1
ATOM 1665 C CA . ALA B 1 76 ? 16.553 16.012 -3.92 1 96.47 76 ALA B CA 1
ATOM 1666 C C . ALA B 1 76 ? 15.901 16.483 -5.217 1 96.47 76 ALA B C 1
ATOM 1668 O O . ALA B 1 76 ? 15.736 15.701 -6.156 1 96.47 76 ALA B O 1
ATOM 1669 N N . GLY B 1 77 ? 15.415 17.708 -5.226 1 96.69 77 GLY B N 1
ATOM 1670 C CA . GLY B 1 77 ? 14.854 18.286 -6.436 1 96.69 77 GLY B CA 1
ATOM 1671 C C . GLY B 1 77 ? 13.364 18.041 -6.58 1 96.69 77 GLY B C 1
ATOM 1672 O O . GLY B 1 77 ? 12.814 18.154 -7.677 1 96.69 77 GLY B O 1
ATOM 1673 N N . ILE B 1 78 ? 12.718 17.68 -5.522 1 97.69 78 ILE B N 1
ATOM 1674 C CA . ILE B 1 78 ? 11.293 17.371 -5.552 1 97.69 78 ILE B CA 1
ATOM 1675 C C . ILE B 1 78 ? 10.503 18.522 -4.932 1 97.69 78 ILE B C 1
ATOM 1677 O O . ILE B 1 78 ? 10.833 18.993 -3.841 1 97.69 78 ILE B O 1
ATOM 1681 N N . HIS B 1 79 ? 9.495 18.94 -5.61 1 98.09 79 HIS B N 1
ATOM 1682 C CA . HIS B 1 79 ? 8.602 19.937 -5.031 1 98.09 79 HIS B CA 1
ATOM 1683 C C . HIS B 1 79 ? 7.79 19.348 -3.882 1 98.09 79 HIS B C 1
ATOM 1685 O O . HIS B 1 79 ? 7.088 18.349 -4.06 1 98.09 79 HIS B O 1
ATOM 1691 N N . ALA B 1 80 ? 7.887 19.979 -2.738 1 98.78 80 ALA B N 1
ATOM 1692 C CA . ALA B 1 80 ? 7.205 19.448 -1.56 1 98.78 80 ALA B CA 1
ATOM 1693 C C . ALA B 1 80 ? 6.642 20.574 -0.698 1 98.78 80 ALA B C 1
ATOM 1695 O O . ALA B 1 80 ? 7.232 21.654 -0.614 1 98.78 80 ALA B O 1
ATOM 1696 N N . VAL B 1 81 ? 5.516 20.307 -0.068 1 98.76 81 VAL B N 1
ATOM 1697 C CA . VAL B 1 81 ? 4.906 21.235 0.877 1 98.76 81 VAL B CA 1
ATOM 1698 C C . VAL B 1 81 ? 4.495 20.487 2.144 1 98.76 81 VAL B C 1
ATOM 1700 O O . VAL B 1 81 ? 4.292 19.271 2.116 1 98.76 81 VAL B O 1
ATOM 1703 N N . ALA B 1 82 ? 4.383 21.219 3.19 1 98.75 82 ALA B N 1
ATOM 1704 C CA . ALA B 1 82 ? 3.98 20.639 4.468 1 98.75 82 ALA B CA 1
ATOM 1705 C C . ALA B 1 82 ? 2.505 20.909 4.752 1 98.75 82 ALA B C 1
ATOM 1707 O O . ALA B 1 82 ? 1.99 21.981 4.427 1 98.75 82 ALA B O 1
ATOM 1708 N N . ASP B 1 83 ? 1.843 19.959 5.315 1 98.8 83 ASP B N 1
ATOM 1709 C CA . ASP B 1 83 ? 0.486 20.078 5.841 1 98.8 83 ASP B CA 1
ATOM 1710 C C . ASP B 1 83 ? 0.397 19.519 7.259 1 98.8 83 ASP B C 1
ATOM 1712 O O . ASP B 1 83 ? 0.145 18.327 7.447 1 98.8 83 ASP B O 1
ATOM 1716 N N . VAL B 1 84 ? 0.547 20.373 8.247 1 98.61 84 VAL B N 1
ATOM 1717 C CA . VAL B 1 84 ? 0.527 19.976 9.651 1 98.61 84 VAL B CA 1
ATOM 1718 C C . VAL B 1 84 ? -0.881 20.144 10.216 1 98.61 84 VAL B C 1
ATOM 1720 O O . VAL B 1 84 ? -1.485 21.211 10.086 1 98.61 84 VAL B O 1
ATOM 1723 N N . ARG B 1 85 ? -1.323 19.088 10.877 1 97.81 85 ARG B N 1
ATOM 1724 C CA . ARG B 1 85 ? -2.719 19.094 11.302 1 97.81 85 ARG B CA 1
ATOM 1725 C C . ARG B 1 85 ? -2.848 18.67 12.761 1 97.81 85 ARG B C 1
ATOM 1727 O O . ARG B 1 85 ? -2.196 17.718 13.197 1 97.81 85 ARG B O 1
ATOM 1734 N N . ARG B 1 86 ? -3.708 19.396 13.431 1 96.04 86 ARG B N 1
ATOM 1735 C CA . ARG B 1 86 ? -4.027 19.009 14.802 1 96.04 86 ARG B CA 1
ATOM 1736 C C . ARG B 1 86 ? -5.147 17.975 14.832 1 96.04 86 ARG B C 1
ATOM 1738 O O . ARG B 1 86 ? -6.188 18.161 14.197 1 96.04 86 ARG B O 1
ATOM 1745 N N . GLY B 1 87 ? -4.904 16.921 15.54 1 95.98 87 GLY B N 1
ATOM 1746 C CA . GLY B 1 87 ? -5.908 15.876 15.662 1 95.98 87 GLY B CA 1
ATOM 1747 C C . GLY B 1 87 ? -5.344 14.481 15.468 1 95.98 87 GLY B C 1
ATOM 1748 O O . GLY B 1 87 ? -4.132 14.311 15.323 1 95.98 87 GLY B O 1
ATOM 1749 N N . PRO B 1 88 ? -6.267 13.508 15.534 1 96.17 88 PRO B N 1
ATOM 1750 C CA . PRO B 1 88 ? -5.823 12.123 15.362 1 96.17 88 PRO B CA 1
ATOM 1751 C C . PRO B 1 88 ? -5.224 11.862 13.982 1 96.17 88 PRO B C 1
ATOM 1753 O O . PRO B 1 88 ? -5.666 12.45 12.992 1 96.17 88 PRO B O 1
ATOM 1756 N N . ALA B 1 89 ? -4.36 11.017 13.898 1 96.49 89 ALA B N 1
ATOM 1757 C CA . ALA B 1 89 ? -3.501 10.806 12.736 1 96.49 89 ALA B CA 1
ATOM 1758 C C . ALA B 1 89 ? -4.313 10.342 11.531 1 96.49 89 ALA B C 1
ATOM 1760 O O . ALA B 1 89 ? -4.247 10.949 10.459 1 96.49 89 ALA B O 1
ATOM 1761 N N . ALA B 1 90 ? -5.124 9.301 11.687 1 97.04 90 ALA B N 1
ATOM 1762 C CA . ALA B 1 90 ? -5.79 8.7 10.534 1 97.04 90 ALA B CA 1
ATOM 1763 C C . ALA B 1 90 ? -6.764 9.682 9.89 1 97.04 90 ALA B C 1
ATOM 1765 O O . ALA B 1 90 ? -6.685 9.946 8.688 1 97.04 90 ALA B O 1
ATOM 1766 N N . PRO B 1 91 ? -7.652 10.372 10.697 1 98.15 91 PRO B N 1
ATOM 1767 C CA . PRO B 1 91 ? -8.522 11.392 10.106 1 98.15 91 PRO B CA 1
ATOM 1768 C C . PRO B 1 91 ? -7.739 12.516 9.432 1 98.15 91 PRO B C 1
ATOM 1770 O O . PRO B 1 91 ? -8.136 12.999 8.368 1 98.15 91 PRO B O 1
ATOM 1773 N N . ALA B 1 92 ? -6.639 12.885 9.998 1 98.36 92 ALA B N 1
ATOM 1774 C CA . ALA B 1 92 ? -5.816 13.956 9.442 1 98.36 92 ALA B CA 1
ATOM 1775 C C . ALA B 1 92 ? -5.229 13.552 8.093 1 98.36 92 ALA B C 1
ATOM 1777 O O . ALA B 1 92 ? -5.241 14.338 7.143 1 98.36 92 ALA B O 1
ATOM 1778 N N . ILE B 1 93 ? -4.721 12.368 8.004 1 98.45 93 ILE B N 1
ATOM 1779 C CA . ILE B 1 93 ? -4.126 11.86 6.773 1 98.45 93 ILE B CA 1
ATOM 1780 C C . ILE B 1 93 ? -5.192 11.773 5.682 1 98.45 93 ILE B C 1
ATOM 1782 O O . ILE B 1 93 ? -4.963 12.198 4.548 1 98.45 93 ILE B O 1
ATOM 1786 N N . LEU B 1 94 ? -6.333 11.25 6.019 1 98.48 94 LEU B N 1
ATOM 1787 C CA . LEU B 1 94 ? -7.424 11.091 5.064 1 98.48 94 LEU B CA 1
ATOM 1788 C C . LEU B 1 94 ? -7.921 12.447 4.574 1 98.48 94 LEU B C 1
ATOM 1790 O O . LEU B 1 94 ? -8.185 12.622 3.382 1 98.48 94 LEU B O 1
ATOM 1794 N N . GLU B 1 95 ? -8.038 13.387 5.486 1 98.73 95 GLU B N 1
ATOM 1795 C CA . GLU B 1 95 ? -8.455 14.734 5.106 1 98.73 95 GLU B CA 1
ATOM 1796 C C . GLU B 1 95 ? -7.425 15.394 4.193 1 98.73 95 GLU B C 1
ATOM 1798 O O . GLU B 1 95 ? -7.784 16.037 3.205 1 98.73 95 GLU B O 1
ATOM 1803 N N . ALA B 1 96 ? -6.182 15.242 4.532 1 98.75 96 ALA B N 1
ATOM 1804 C CA . ALA B 1 96 ? -5.124 15.789 3.686 1 98.75 96 ALA B CA 1
ATOM 1805 C C . ALA B 1 96 ? -5.17 15.179 2.288 1 98.75 96 ALA B C 1
ATOM 1807 O O . ALA B 1 96 ? -5.017 15.887 1.29 1 98.75 96 ALA B O 1
ATOM 1808 N N . ALA B 1 97 ? -5.351 13.863 2.226 1 98.63 97 ALA B N 1
ATOM 1809 C CA . ALA B 1 97 ? -5.43 13.182 0.936 1 98.63 97 ALA B CA 1
ATOM 1810 C C . ALA B 1 97 ? -6.563 13.749 0.085 1 98.63 97 ALA B C 1
ATOM 1812 O O . ALA B 1 97 ? -6.4 13.952 -1.12 1 98.63 97 ALA B O 1
ATOM 1813 N N . ARG B 1 98 ? -7.653 13.982 0.729 1 98.27 98 ARG B N 1
ATOM 1814 C CA . ARG B 1 98 ? -8.813 14.533 0.037 1 98.27 98 ARG B CA 1
ATOM 1815 C C . ARG B 1 98 ? -8.545 15.958 -0.434 1 98.27 98 ARG B C 1
ATOM 1817 O O . ARG B 1 98 ? -8.742 16.278 -1.608 1 98.27 98 ARG B O 1
ATOM 1824 N N . VAL B 1 99 ? -8.093 16.792 0.46 1 98.58 99 VAL B N 1
ATOM 1825 C CA . VAL B 1 99 ? -7.901 18.217 0.208 1 98.58 99 VAL B CA 1
ATOM 1826 C C . VAL B 1 99 ? -6.881 18.411 -0.911 1 98.58 99 VAL B C 1
ATOM 1828 O O . VAL B 1 99 ? -7.06 19.266 -1.782 1 98.58 99 VAL B O 1
ATOM 1831 N N . HIS B 1 100 ? -5.856 17.621 -0.916 1 98.62 100 HIS B N 1
ATOM 1832 C CA . HIS B 1 100 ? -4.776 17.81 -1.877 1 98.62 100 HIS B CA 1
ATOM 1833 C C . HIS B 1 100 ? -4.958 16.91 -3.096 1 98.62 100 HIS B C 1
ATOM 1835 O O . HIS B 1 100 ? -4.095 16.866 -3.975 1 98.62 100 HIS B O 1
ATOM 1841 N N . GLN B 1 101 ? -6.058 16.108 -3.044 1 98.23 101 GLN B N 1
ATOM 1842 C CA . GLN B 1 101 ? -6.367 15.203 -4.146 1 98.23 101 GLN B CA 1
ATOM 1843 C C . GLN B 1 101 ? -5.195 14.271 -4.438 1 98.23 101 GLN B C 1
ATOM 1845 O O . GLN B 1 101 ? -4.771 14.14 -5.588 1 98.23 101 GLN B O 1
ATOM 1850 N N . ALA B 1 102 ? -4.719 13.704 -3.388 1 98.57 102 ALA B N 1
ATOM 1851 C CA . ALA B 1 102 ? -3.603 12.771 -3.523 1 98.57 102 ALA B CA 1
ATOM 1852 C C . ALA B 1 102 ? -4 11.56 -4.362 1 98.57 102 ALA B C 1
ATOM 1854 O O . ALA B 1 102 ? -5.113 11.045 -4.234 1 98.57 102 ALA B O 1
ATOM 1855 N N . ASP B 1 103 ? -3.089 11.154 -5.205 1 97.92 103 ASP B N 1
ATOM 1856 C CA . ASP B 1 103 ? -3.369 9.947 -5.977 1 97.92 103 ASP B CA 1
ATOM 1857 C C . ASP B 1 103 ? -2.45 8.802 -5.559 1 97.92 103 ASP B C 1
ATOM 1859 O O . ASP B 1 103 ? -2.536 7.699 -6.103 1 97.92 103 ASP B O 1
ATOM 1863 N N . LEU B 1 104 ? -1.655 9.045 -4.523 1 98.26 104 LEU B N 1
ATOM 1864 C CA . LEU B 1 104 ? -0.876 8.04 -3.809 1 98.26 104 LEU B CA 1
ATOM 1865 C C . LEU B 1 104 ? -0.616 8.474 -2.37 1 98.26 104 LEU B C 1
ATOM 1867 O O . LEU B 1 104 ? -0.264 9.629 -2.12 1 98.26 104 LEU B O 1
ATOM 1871 N N . ILE B 1 105 ? -0.783 7.582 -1.482 1 98.57 105 ILE B N 1
ATOM 1872 C CA . ILE B 1 105 ? -0.366 7.784 -0.099 1 98.57 105 ILE B CA 1
ATOM 1873 C C . ILE B 1 105 ? 0.817 6.872 0.222 1 98.57 105 ILE B C 1
ATOM 1875 O O . ILE B 1 105 ? 0.803 5.686 -0.114 1 98.57 105 ILE B O 1
ATOM 1879 N N . ILE B 1 106 ? 1.833 7.409 0.807 1 98.54 106 ILE B N 1
ATOM 1880 C CA . ILE B 1 106 ? 2.97 6.648 1.313 1 98.54 106 ILE B CA 1
ATOM 1881 C C . ILE B 1 106 ? 3.067 6.812 2.828 1 98.54 106 ILE B C 1
ATOM 1883 O O . ILE B 1 106 ? 3.152 7.934 3.333 1 98.54 106 ILE B O 1
ATOM 1887 N N . MET B 1 107 ? 3.018 5.696 3.534 1 97.23 107 MET B N 1
ATOM 1888 C CA . MET B 1 107 ? 3.079 5.781 4.99 1 97.23 107 MET B CA 1
ATOM 1889 C C . MET B 1 107 ? 3.718 4.529 5.582 1 97.23 107 MET B C 1
ATOM 1891 O O . MET B 1 107 ? 3.911 3.535 4.88 1 97.23 107 MET B O 1
ATOM 1895 N N . GLY B 1 108 ? 4.076 4.62 6.744 1 94.97 108 GLY B N 1
ATOM 1896 C CA . GLY B 1 108 ? 4.655 3.488 7.45 1 94.97 108 GLY B CA 1
ATOM 1897 C C . GLY B 1 108 ? 3.617 2.498 7.943 1 94.97 108 GLY B C 1
ATOM 1898 O O . GLY B 1 108 ? 2.435 2.83 8.047 1 94.97 108 GLY B O 1
ATOM 1899 N N . SER B 1 109 ? 4.043 1.239 8.121 1 87.88 109 SER B N 1
ATOM 1900 C CA . SER B 1 109 ? 3.15 0.216 8.656 1 87.88 109 SER B CA 1
ATOM 1901 C C . SER B 1 109 ? 2.983 0.361 10.164 1 87.88 109 SER B C 1
ATOM 1903 O O . SER B 1 109 ? 1.953 -0.027 10.72 1 87.88 109 SER B O 1
ATOM 1905 N N . ARG B 1 110 ? 4.103 0.532 10.822 1 71.86 110 ARG B N 1
ATOM 1906 C CA . ARG B 1 110 ? 4.086 0.599 12.28 1 71.86 110 ARG B CA 1
ATOM 1907 C C . ARG B 1 110 ? 4.479 1.989 12.769 1 71.86 110 ARG B C 1
ATOM 1909 O O . ARG B 1 110 ? 5.205 2.712 12.083 1 71.86 110 ARG B O 1
ATOM 1916 N N . ALA B 1 111 ? 3.561 2.507 13.62 1 55.64 111 ALA B N 1
ATOM 1917 C CA . ALA B 1 111 ? 4.161 3.538 14.462 1 55.64 111 ALA B CA 1
ATOM 1918 C C . ALA B 1 111 ? 5.146 2.929 15.456 1 55.64 111 ALA B C 1
ATOM 1920 O O . ALA B 1 111 ? 4.955 1.802 15.918 1 55.64 111 ALA B O 1
ATOM 1921 N N . LEU B 1 112 ? 6.445 2.995 15.154 1 44.39 112 LEU B N 1
ATOM 1922 C CA . LEU B 1 112 ? 7.316 2.492 16.21 1 44.39 112 LEU B CA 1
ATOM 1923 C C . LEU B 1 112 ? 6.648 2.624 17.575 1 44.39 112 LEU B C 1
ATOM 1925 O O . LEU B 1 112 ? 7.322 2.582 18.607 1 44.39 112 LEU B O 1
ATOM 1929 N N . ALA B 1 113 ? 5.508 3.161 17.629 1 44.01 113 ALA B N 1
ATOM 1930 C CA . ALA B 1 113 ? 5.103 3.301 19.025 1 44.01 113 ALA B CA 1
ATOM 1931 C C . ALA B 1 113 ? 5.213 1.971 19.765 1 44.01 113 ALA B C 1
ATOM 1933 O O . ALA B 1 113 ? 5.24 0.907 19.141 1 44.01 113 ALA B O 1
ATOM 1934 N N . ARG B 1 114 ? 4.995 2.132 21.151 1 42.03 114 ARG B N 1
ATOM 1935 C CA . ARG B 1 114 ? 5.178 1.367 22.38 1 42.03 114 ARG B CA 1
ATOM 1936 C C . ARG B 1 114 ? 4.39 0.062 22.335 1 42.03 114 ARG B C 1
ATOM 1938 O O . ARG B 1 114 ? 4.27 -0.632 23.347 1 42.03 114 ARG B O 1
ATOM 1945 N N . SER B 1 115 ? 3.492 0.015 21.44 1 40.81 115 SER B N 1
ATOM 1946 C CA . SER B 1 115 ? 2.803 -1.186 21.898 1 40.81 115 SER B CA 1
ATOM 1947 C C . SER B 1 115 ? 3.716 -2.406 21.837 1 40.81 115 SER B C 1
ATOM 1949 O O . SER B 1 115 ? 4.53 -2.533 20.92 1 40.81 115 SER B O 1
ATOM 1951 N N . ASN B 1 116 ? 4.087 -2.761 22.93 1 42.7 116 ASN B N 1
ATOM 1952 C CA . ASN B 1 116 ? 4.845 -3.959 23.275 1 42.7 116 ASN B CA 1
ATOM 1953 C C . ASN B 1 116 ? 4.457 -5.142 22.393 1 42.7 116 ASN B C 1
ATOM 1955 O O . ASN B 1 116 ? 4.84 -6.28 22.67 1 42.7 116 ASN B O 1
ATOM 1959 N N . VAL B 1 117 ? 3.378 -4.918 21.766 1 47.68 117 VAL B N 1
ATOM 1960 C CA . VAL B 1 117 ? 3.191 -6.244 21.186 1 47.68 117 VAL B CA 1
ATOM 1961 C C . VAL B 1 117 ? 4.095 -6.406 19.966 1 47.68 117 VAL B C 1
ATOM 1963 O O . VAL B 1 117 ? 3.936 -5.699 18.968 1 47.68 117 VAL B O 1
ATOM 1966 N N . ALA B 1 118 ? 5.205 -6.672 20.161 1 47.62 118 ALA B N 1
ATOM 1967 C CA . ALA B 1 118 ? 6.356 -7.009 19.327 1 47.62 118 ALA B CA 1
ATOM 1968 C C . ALA B 1 118 ? 5.913 -7.501 17.952 1 47.62 118 ALA B C 1
ATOM 1970 O O . ALA B 1 118 ? 6.676 -7.433 16.986 1 47.62 118 ALA B O 1
ATOM 1971 N N . GLU B 1 119 ? 4.643 -7.806 17.845 1 54.88 119 GLU B N 1
ATOM 1972 C CA . GLU B 1 119 ? 4.354 -8.71 16.735 1 54.88 119 GLU B CA 1
ATOM 1973 C C . GLU B 1 119 ? 3.444 -8.048 15.705 1 54.88 119 GLU B C 1
ATOM 1975 O O . GLU B 1 119 ? 3.332 -8.52 14.572 1 54.88 119 GLU B O 1
ATOM 1980 N N . ALA B 1 120 ? 2.828 -6.739 16.086 1 61.8 120 ALA B N 1
ATOM 1981 C CA . ALA B 1 120 ? 1.891 -6.344 15.037 1 61.8 120 ALA B CA 1
ATOM 1982 C C . ALA B 1 120 ? 2.595 -5.544 13.945 1 61.8 120 ALA B C 1
ATOM 1984 O O . ALA B 1 120 ? 3.133 -4.465 14.205 1 61.8 120 ALA B O 1
ATOM 1985 N N . LEU B 1 121 ? 2.566 -6.085 12.729 1 80.69 121 LEU B N 1
ATOM 1986 C CA . LEU B 1 121 ? 3.31 -5.486 11.626 1 80.69 121 LEU B CA 1
ATOM 1987 C C . LEU B 1 121 ? 2.491 -4.393 10.948 1 80.69 121 LEU B C 1
ATOM 1989 O O . LEU B 1 121 ? 3.02 -3.623 10.144 1 80.69 121 LEU B O 1
ATOM 1993 N N . LEU B 1 122 ? 1.2 -4.268 11.393 1 88.25 122 LEU B N 1
ATOM 1994 C CA . LEU B 1 122 ? 0.391 -3.172 10.871 1 88.25 122 LEU B CA 1
ATOM 1995 C C . LEU B 1 122 ? -0.2 -2.343 12.006 1 88.25 122 LEU B C 1
ATOM 1997 O O . LEU B 1 122 ? -0.946 -2.865 12.838 1 88.25 122 LEU B O 1
ATOM 2001 N N . GLY B 1 123 ? 0.079 -1.144 12.02 1 89.63 123 GLY B N 1
ATOM 2002 C CA . GLY B 1 123 ? -0.386 -0.242 13.062 1 89.63 123 GLY B CA 1
ATOM 2003 C C . GLY B 1 123 ? -1.831 0.183 12.881 1 89.63 123 GLY B C 1
ATOM 2004 O O . GLY B 1 123 ? -2.405 0.007 11.804 1 89.63 123 GLY B O 1
ATOM 2005 N N . SER B 1 124 ? -2.367 0.738 13.913 1 90.63 124 SER B N 1
ATOM 2006 C CA . SER B 1 124 ? -3.772 1.134 13.936 1 90.63 124 SER B CA 1
ATOM 2007 C C . SER B 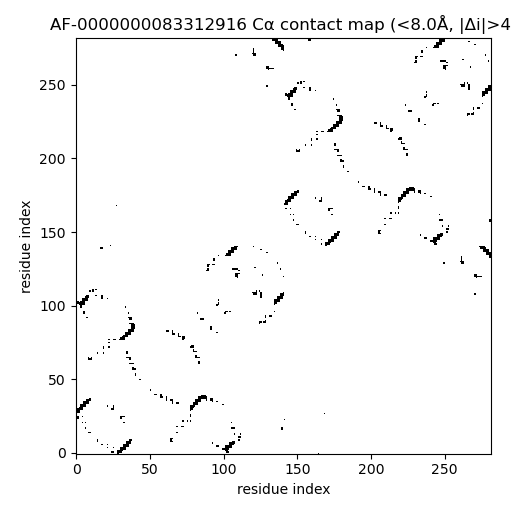1 124 ? -4.047 2.254 12.937 1 90.63 124 SER B C 1
ATOM 2009 O O . SER B 1 124 ? -5.106 2.285 12.308 1 90.63 124 SER B O 1
ATOM 2011 N N . VAL B 1 125 ? -3.092 3.172 12.747 1 93.87 125 VAL B N 1
ATOM 2012 C CA . VAL B 1 125 ? -3.292 4.296 11.839 1 93.87 125 VAL B CA 1
AT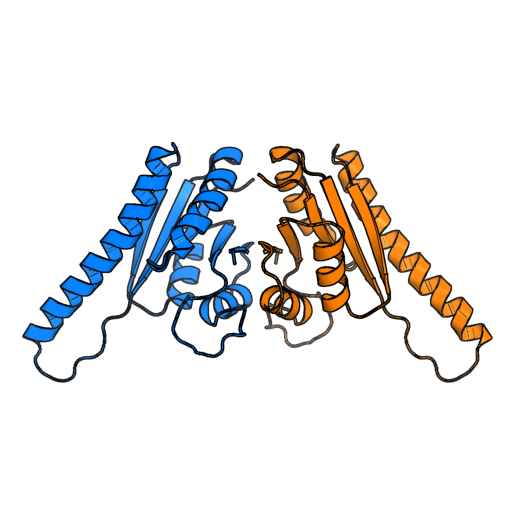OM 2013 C C . VAL B 1 125 ? -3.292 3.8 10.395 1 93.87 125 VAL B C 1
ATOM 2015 O O . VAL B 1 125 ? -4.19 4.132 9.618 1 93.87 125 VAL B O 1
ATOM 2018 N N . SER B 1 126 ? -2.256 3.03 10.041 1 94.85 126 SER B N 1
ATOM 2019 C CA . SER B 1 126 ? -2.207 2.505 8.681 1 94.85 126 SER B CA 1
ATOM 2020 C C . SER B 1 126 ? -3.441 1.664 8.368 1 94.85 126 SER B C 1
ATOM 2022 O O . SER B 1 126 ? -4.009 1.767 7.279 1 94.85 126 SER B O 1
ATOM 2024 N N . ALA B 1 127 ? -3.869 0.886 9.277 1 92.44 127 ALA B N 1
ATOM 2025 C CA . ALA B 1 127 ? -5.074 0.081 9.092 1 92.44 127 ALA B CA 1
ATOM 2026 C C . ALA B 1 127 ? -6.296 0.967 8.868 1 92.44 127 ALA B C 1
ATOM 2028 O O . ALA B 1 127 ? -7.101 0.711 7.97 1 92.44 127 ALA B O 1
ATOM 2029 N N . ALA B 1 128 ? -6.414 1.944 9.703 1 93.78 128 ALA B N 1
ATOM 2030 C CA . ALA B 1 128 ? -7.553 2.853 9.603 1 93.78 128 ALA B CA 1
ATOM 2031 C C . ALA B 1 128 ? -7.556 3.582 8.262 1 93.78 128 ALA B C 1
ATOM 2033 O O . ALA B 1 128 ? -8.604 3.721 7.627 1 93.78 128 ALA B O 1
ATOM 2034 N N . VAL B 1 129 ? -6.418 4.015 7.819 1 96.2 129 VAL B N 1
ATOM 2035 C CA . VAL B 1 129 ? -6.322 4.712 6.541 1 96.2 129 VAL B CA 1
ATOM 2036 C C . VAL B 1 129 ? -6.711 3.768 5.406 1 96.2 129 VAL B C 1
ATOM 2038 O O . VAL B 1 129 ? -7.521 4.121 4.546 1 96.2 129 VAL B O 1
ATOM 2041 N N . LEU B 1 130 ? -6.178 2.585 5.45 1 95.07 130 LEU B N 1
ATOM 2042 C CA . LEU B 1 130 ? -6.426 1.622 4.382 1 95.07 130 LEU B CA 1
ATOM 2043 C C . LEU B 1 130 ? -7.904 1.25 4.318 1 95.07 130 LEU B C 1
ATOM 2045 O O . LEU B 1 130 ? -8.439 0.997 3.236 1 95.07 130 LEU B O 1
ATOM 2049 N N . ARG B 1 131 ? -8.574 1.277 5.39 1 93.21 131 ARG B N 1
ATOM 2050 C CA . ARG B 1 131 ? -9.982 0.897 5.449 1 93.21 131 ARG B CA 1
ATOM 2051 C C . ARG B 1 131 ? -10.877 2.04 4.982 1 93.21 131 ARG B C 1
ATOM 2053 O O . ARG B 1 131 ? -12.066 1.839 4.725 1 93.21 131 ARG B O 1
ATOM 2060 N N . ASN B 1 132 ? -10.29 3.225 4.838 1 94.4 132 ASN B N 1
ATOM 2061 C CA . ASN B 1 132 ? -11.152 4.382 4.625 1 94.4 132 ASN B CA 1
ATOM 2062 C C . ASN B 1 132 ? -10.688 5.216 3.434 1 94.4 132 ASN B C 1
ATOM 2064 O O . ASN B 1 132 ? -11.002 6.404 3.342 1 94.4 132 ASN B O 1
ATOM 2068 N N . THR B 1 133 ? -9.867 4.62 2.589 1 94.59 133 THR B N 1
ATOM 2069 C CA . THR B 1 133 ? -9.42 5.4 1.44 1 94.59 133 THR B CA 1
ATOM 2070 C C . THR B 1 133 ? -9.563 4.595 0.152 1 94.59 133 THR B C 1
ATOM 2072 O O . THR B 1 133 ? -9.494 3.364 0.172 1 94.59 133 THR B O 1
ATOM 2075 N N . TYR B 1 134 ? -9.73 5.282 -0.881 1 93.16 134 TYR B N 1
ATOM 2076 C CA . TYR B 1 134 ? -9.685 4.698 -2.217 1 93.16 134 TYR B CA 1
ATOM 2077 C C . TYR B 1 134 ? -8.409 5.101 -2.946 1 93.16 134 TYR B C 1
ATOM 2079 O O . TYR B 1 134 ? -8.229 4.775 -4.122 1 93.16 134 TYR B O 1
ATOM 2087 N N . CYS B 1 135 ? -7.602 5.774 -2.241 1 96.13 135 CYS B N 1
ATOM 2088 C CA . CYS B 1 135 ? -6.318 6.183 -2.8 1 96.13 135 CYS B CA 1
ATOM 2089 C C . CYS B 1 135 ? -5.301 5.052 -2.712 1 96.13 135 CYS B C 1
ATOM 2091 O O . CYS B 1 135 ? -5.093 4.48 -1.64 1 96.13 135 CYS B O 1
ATOM 2093 N N . PRO B 1 136 ? -4.678 4.673 -3.801 1 97.17 136 PRO B N 1
ATOM 2094 C CA . PRO B 1 136 ? -3.576 3.714 -3.694 1 97.17 136 PRO B CA 1
ATOM 2095 C C . PRO B 1 136 ? -2.581 4.079 -2.594 1 97.17 136 PRO B C 1
ATOM 2097 O O . PRO B 1 136 ? -2.235 5.252 -2.434 1 97.17 136 PRO B O 1
ATOM 2100 N N . THR B 1 137 ? -2.243 3.107 -1.792 1 97.7 137 THR B N 1
ATOM 2101 C CA . THR B 1 137 ? -1.423 3.386 -0.618 1 97.7 137 THR B CA 1
ATOM 2102 C C . THR B 1 137 ? -0.233 2.434 -0.551 1 97.7 137 THR B C 1
ATOM 2104 O O . THR B 1 137 ? -0.403 1.214 -0.609 1 97.7 137 THR B O 1
ATOM 2107 N N . LEU B 1 138 ? 0.929 3.011 -0.529 1 97.81 138 LEU B N 1
ATOM 2108 C CA . LEU B 1 138 ? 2.155 2.248 -0.321 1 97.81 138 LEU B CA 1
ATOM 2109 C C . LEU B 1 138 ? 2.509 2.182 1.161 1 97.81 138 LEU B C 1
ATOM 2111 O O . LEU B 1 138 ? 2.779 3.211 1.785 1 97.81 138 LEU B O 1
ATOM 2115 N N . ILE B 1 139 ? 2.516 1.004 1.691 1 96.97 139 ILE B N 1
ATOM 2116 C CA . ILE B 1 139 ? 2.903 0.765 3.078 1 96.97 139 ILE B CA 1
ATOM 2117 C C . ILE B 1 139 ? 4.374 0.361 3.14 1 96.97 139 ILE B C 1
ATOM 2119 O O . ILE B 1 139 ? 4.777 -0.635 2.534 1 96.97 139 ILE B O 1
ATOM 2123 N N . VAL B 1 140 ? 5.107 1.131 3.854 1 96 140 VAL B N 1
ATOM 2124 C CA . VAL B 1 140 ? 6.538 0.887 4.006 1 96 140 VAL B CA 1
ATOM 2125 C C . VAL B 1 140 ? 6.829 0.38 5.417 1 96 140 VAL B C 1
ATOM 2127 O O . VAL B 1 140 ? 6.52 1.056 6.402 1 96 140 VAL B O 1
ATOM 2130 N N . PRO B 1 141 ? 7.345 -0.823 5.496 1 89.49 141 PRO B N 1
ATOM 2131 C CA . PRO B 1 141 ? 7.598 -1.373 6.83 1 89.49 141 PRO B CA 1
ATOM 2132 C C . PRO B 1 141 ? 8.735 -0.658 7.557 1 89.49 141 PRO B C 1
ATOM 2134 O O . PRO B 1 141 ? 9.623 -0.091 6.915 1 89.49 141 PRO B O 1
#

pLDDT: mean 90.0, std 14.26, range [40.61, 98.93]

InterPro domains:
  IPR006015 Universal stress protein A family [PR01438] (2-20)
  IPR006015 Universal stress protein A family [PR01438] (119-141)
  IPR006016 UspA [PF00582] (1-141)
  IPR014729 Rossmann-like alpha/beta/alpha sandwich fold [G3DSA:3.40.50.620] (1-141)